Protein AF-R7IZX6-F1 (afdb_monomer_lite)

pLDDT: mean 73.31, std 12.31, range [33.47, 90.19]

Sequence (190 aa):
MDDNLVHSPNAQPPIFLTELGSITDSSPEHLEKALKPIAITVLGIVTDFSIEQPENVQSPIFLTVLGIVTDFRHEQSRKALSPIVVTELGIVTEVSPEQPEKAPFPIVETELGIATEVSPEQPEKASFPIVETELGIATEVSPEQPEKALSPITVTVCGIVIDFKLEHSEKPHIVVIESGTITDVKLEQP

Structure (mmCIF, N/CA/C/O backbone):
data_AF-R7IZX6-F1
#
_entry.id   AF-R7IZX6-F1
#
loop_
_atom_site.group_PDB
_atom_site.id
_atom_site.type_symbol
_atom_site.label_atom_id
_atom_site.label_alt_id
_atom_site.label_comp_id
_atom_site.label_asym_id
_atom_site.label_entity_id
_atom_site.label_seq_id
_atom_site.pdbx_PDB_ins_code
_atom_site.Cartn_x
_atom_site.Cartn_y
_atom_site.Cartn_z
_atom_site.occupancy
_atom_site.B_iso_or_equiv
_atom_site.auth_seq_id
_atom_site.auth_comp_id
_atom_site.auth_asym_id
_atom_site.auth_atom_id
_atom_site.pdbx_PDB_model_num
ATOM 1 N N . MET A 1 1 ? 5.105 41.208 -15.941 1.00 33.47 1 MET A N 1
ATOM 2 C CA . MET A 1 1 ? 4.415 40.507 -17.038 1.00 33.47 1 MET A CA 1
ATOM 3 C C . MET A 1 1 ? 4.031 39.181 -16.446 1.00 33.47 1 MET A C 1
ATOM 5 O O . MET A 1 1 ? 4.904 38.368 -16.187 1.00 33.47 1 MET A O 1
ATOM 9 N N . ASP A 1 2 ? 2.773 39.096 -16.039 1.00 35.31 2 ASP A N 1
ATOM 10 C CA . ASP A 1 2 ? 2.213 37.958 -15.329 1.00 35.31 2 ASP A CA 1
ATOM 11 C C . ASP A 1 2 ? 1.914 36.859 -16.348 1.00 35.31 2 ASP A C 1
ATOM 13 O O . ASP A 1 2 ? 1.008 37.005 -17.173 1.00 35.31 2 ASP A O 1
ATOM 17 N N . ASP A 1 3 ? 2.694 35.780 -16.316 1.00 39.59 3 ASP A N 1
ATOM 18 C CA . ASP A 1 3 ? 2.422 34.579 -17.102 1.00 39.59 3 ASP A CA 1
ATOM 19 C C . ASP A 1 3 ? 1.235 33.848 -16.471 1.00 39.59 3 ASP A C 1
ATOM 21 O O . ASP A 1 3 ? 1.366 32.935 -15.655 1.00 39.59 3 ASP A O 1
ATOM 25 N N . ASN A 1 4 ? 0.037 34.301 -16.841 1.00 37.06 4 ASN A N 1
ATOM 26 C CA . ASN A 1 4 ? -1.190 33.543 -16.664 1.00 37.06 4 ASN A CA 1
ATOM 27 C C . ASN A 1 4 ? -1.059 32.242 -17.461 1.00 37.06 4 ASN A C 1
ATOM 29 O O . ASN A 1 4 ? -1.296 32.207 -18.669 1.00 37.06 4 ASN A O 1
ATOM 33 N N . LEU A 1 5 ? -0.685 31.169 -16.768 1.00 42.00 5 LEU A N 1
ATOM 34 C CA . LEU A 1 5 ? -0.798 29.797 -17.243 1.00 42.00 5 LEU A CA 1
ATOM 35 C C . LEU A 1 5 ? -2.293 29.496 -17.426 1.00 42.00 5 LEU A C 1
ATOM 37 O O . LEU A 1 5 ? -2.990 29.072 -16.505 1.00 42.00 5 LEU A O 1
ATOM 41 N N . VAL A 1 6 ? -2.810 29.801 -18.619 1.00 38.50 6 VAL A N 1
ATOM 42 C CA . VAL A 1 6 ? -4.176 29.470 -19.034 1.00 38.50 6 VAL A CA 1
ATOM 43 C C . VAL A 1 6 ? -4.265 27.949 -19.133 1.00 38.50 6 VAL A C 1
ATOM 45 O O . VAL A 1 6 ? -4.006 27.353 -20.178 1.00 38.50 6 VAL A O 1
ATOM 48 N N . HIS A 1 7 ? -4.618 27.302 -18.023 1.00 48.00 7 HIS A N 1
ATOM 49 C CA . HIS A 1 7 ? -5.026 25.906 -18.033 1.00 48.00 7 HIS A CA 1
ATOM 50 C C . HIS A 1 7 ? -6.329 25.800 -18.827 1.00 48.00 7 HIS A C 1
ATOM 52 O O . HIS A 1 7 ? -7.383 26.273 -18.401 1.00 48.00 7 HIS A O 1
ATOM 58 N N . SER A 1 8 ? -6.256 25.184 -20.006 1.00 45.91 8 SER A N 1
ATOM 59 C CA . SER A 1 8 ? -7.453 24.812 -20.754 1.00 45.91 8 SER A CA 1
ATOM 60 C C . SER A 1 8 ? -8.211 23.740 -19.959 1.00 45.91 8 SER A C 1
ATOM 62 O O . SER A 1 8 ? -7.611 22.712 -19.641 1.00 45.91 8 SER A O 1
ATOM 64 N N . PRO A 1 9 ? -9.517 23.904 -19.672 1.00 44.47 9 PRO A N 1
ATOM 65 C CA . PRO A 1 9 ? -10.307 22.916 -18.925 1.00 44.47 9 PRO A CA 1
ATOM 66 C C . PRO A 1 9 ? -10.456 21.558 -19.642 1.00 44.47 9 PRO A C 1
ATOM 68 O O . PRO A 1 9 ? -10.960 20.613 -19.047 1.00 44.47 9 PRO A O 1
ATOM 71 N N . ASN A 1 10 ? -9.989 21.457 -20.895 1.00 50.25 10 ASN A N 1
ATOM 72 C CA . ASN A 1 10 ? -10.059 20.271 -21.754 1.00 50.25 10 ASN A CA 1
ATOM 73 C C . ASN A 1 10 ? -8.682 19.667 -22.097 1.00 50.25 10 ASN A C 1
ATOM 75 O O . ASN A 1 10 ? -8.590 18.863 -23.024 1.00 50.25 10 ASN A O 1
ATOM 79 N N . ALA A 1 11 ? -7.600 20.065 -21.421 1.00 54.97 11 ALA A N 1
ATOM 80 C CA . ALA A 1 11 ? -6.317 19.389 -21.603 1.00 54.97 11 ALA A CA 1
ATOM 81 C C . ALA A 1 11 ? -6.416 17.955 -21.055 1.00 54.97 11 ALA A C 1
ATOM 83 O O . ALA A 1 11 ? -6.894 17.757 -19.936 1.00 54.97 11 ALA A O 1
ATOM 84 N N . GLN A 1 12 ? -5.995 16.963 -21.846 1.00 62.03 12 GLN A N 1
ATOM 85 C CA . GLN A 1 12 ? -5.891 15.589 -21.357 1.00 62.03 12 GLN A CA 1
ATOM 86 C C . GLN A 1 12 ? -4.934 15.552 -20.155 1.00 62.03 12 GLN A C 1
ATOM 88 O O . GLN A 1 12 ? -3.934 16.280 -20.166 1.00 62.03 12 GLN A O 1
ATOM 93 N N . PRO A 1 13 ? -5.238 14.757 -19.114 1.00 64.44 13 PRO A N 1
ATOM 94 C CA . PRO A 1 13 ? -4.325 14.588 -17.993 1.00 64.44 13 PRO A CA 1
ATOM 95 C C . PRO A 1 13 ? -2.967 14.087 -18.516 1.00 64.44 13 PRO A C 1
ATOM 97 O O . PRO A 1 13 ? -2.952 13.181 -19.355 1.00 64.44 13 PRO A O 1
ATOM 100 N N . PRO A 1 14 ? -1.835 14.677 -18.089 1.00 68.81 14 PRO A N 1
ATOM 101 C CA . PRO A 1 14 ? -0.526 14.185 -18.499 1.00 68.81 14 PRO A CA 1
ATOM 102 C C . PRO A 1 14 ? -0.313 12.776 -17.940 1.00 68.81 14 PRO A C 1
ATOM 104 O O . PRO A 1 14 ? -0.630 12.528 -16.776 1.00 68.81 14 PRO A O 1
ATOM 107 N N . ILE A 1 15 ? 0.199 11.875 -18.784 1.00 75.94 15 ILE A N 1
ATOM 108 C CA . ILE A 1 15 ? 0.533 10.491 -18.428 1.00 75.94 15 ILE A CA 1
ATOM 109 C C . ILE A 1 15 ? 2.053 10.363 -18.384 1.00 75.94 15 ILE A C 1
ATOM 111 O O . ILE A 1 15 ? 2.723 10.635 -19.383 1.00 75.94 15 ILE A O 1
ATOM 115 N N . PHE A 1 16 ? 2.580 9.921 -17.248 1.00 75.62 16 PHE A N 1
ATOM 116 C CA . PHE A 1 16 ? 3.991 9.590 -17.067 1.00 75.62 16 PHE A CA 1
ATOM 117 C C . PHE A 1 16 ? 4.144 8.072 -16.953 1.00 75.62 16 PHE A C 1
ATOM 119 O O . PHE A 1 16 ? 3.381 7.440 -16.226 1.00 75.62 16 PHE A O 1
ATOM 126 N N . LEU A 1 17 ? 5.104 7.492 -17.676 1.00 76.81 17 LEU A N 1
ATOM 127 C CA . LEU A 1 17 ? 5.427 6.066 -17.614 1.00 76.81 17 LEU A CA 1
ATOM 128 C C . LEU A 1 17 ? 6.910 5.896 -17.286 1.00 76.81 17 LEU A C 1
ATOM 130 O O . LEU A 1 17 ? 7.765 6.373 -18.036 1.00 76.81 17 LEU A O 1
ATOM 134 N N . THR A 1 18 ? 7.189 5.183 -16.201 1.00 77.94 18 THR A N 1
ATOM 135 C CA . THR A 1 18 ? 8.535 4.793 -15.782 1.00 77.94 18 THR A CA 1
ATOM 136 C C . THR A 1 18 ? 8.642 3.275 -15.850 1.00 77.94 18 THR A C 1
ATOM 138 O O . THR A 1 18 ? 7.951 2.584 -15.110 1.00 77.94 18 THR A O 1
ATOM 141 N N . GLU A 1 19 ? 9.508 2.754 -16.720 1.00 81.25 19 GLU A N 1
ATOM 142 C CA . GLU A 1 19 ? 9.816 1.321 -16.811 1.00 81.25 19 GLU A CA 1
ATOM 143 C C . GLU A 1 19 ? 11.305 1.106 -16.544 1.00 81.25 19 GLU A C 1
ATOM 145 O O . GLU A 1 19 ? 12.160 1.640 -17.257 1.00 81.25 19 GLU A O 1
ATOM 150 N N . LEU A 1 20 ? 11.632 0.329 -15.514 1.00 74.75 20 LEU A N 1
ATOM 151 C CA . LEU A 1 20 ? 13.013 0.040 -15.135 1.00 74.75 20 LEU A CA 1
ATOM 152 C C . LEU A 1 20 ? 13.171 -1.446 -14.757 1.00 74.75 20 LEU A C 1
ATOM 154 O O . LEU A 1 20 ? 12.207 -2.166 -14.502 1.00 74.75 20 LEU A O 1
ATOM 158 N N . GLY A 1 21 ? 14.414 -1.934 -14.794 1.00 77.25 21 GLY A N 1
ATOM 159 C CA . GLY A 1 21 ? 14.755 -3.336 -14.532 1.00 77.25 21 GLY A CA 1
ATOM 160 C C . GLY A 1 21 ? 14.985 -3.629 -13.047 1.00 77.25 21 GLY A C 1
ATOM 161 O O . GLY A 1 21 ? 14.099 -3.455 -12.217 1.00 77.25 21 GLY A O 1
ATOM 162 N N . SER A 1 22 ? 16.185 -4.113 -12.718 1.00 81.44 22 SER A N 1
ATOM 163 C CA . SER A 1 22 ? 16.631 -4.237 -11.328 1.00 81.44 22 SER A CA 1
ATOM 164 C C . SER A 1 22 ? 17.284 -2.933 -10.889 1.00 81.44 22 SER A C 1
ATOM 166 O O . SER A 1 22 ? 18.234 -2.486 -11.536 1.00 81.44 22 SER A O 1
ATOM 168 N N . ILE A 1 23 ? 16.780 -2.339 -9.812 1.00 78.94 23 ILE A N 1
ATOM 169 C CA . ILE A 1 23 ? 17.342 -1.125 -9.220 1.00 78.94 23 ILE A CA 1
ATOM 170 C C . ILE A 1 23 ? 17.468 -1.277 -7.706 1.00 78.94 23 ILE A C 1
ATOM 172 O O . ILE A 1 23 ? 16.718 -2.014 -7.077 1.00 78.94 23 ILE A O 1
ATOM 176 N N . THR A 1 24 ? 18.476 -0.631 -7.127 1.00 80.25 24 THR A N 1
ATOM 177 C CA . THR A 1 24 ? 18.731 -0.705 -5.681 1.00 80.25 24 THR A CA 1
ATOM 178 C C . THR A 1 24 ? 17.889 0.305 -4.914 1.00 80.25 24 THR A C 1
ATOM 180 O O . THR A 1 24 ? 17.385 -0.024 -3.853 1.00 80.25 24 THR A O 1
ATOM 183 N N . ASP A 1 25 ? 17.727 1.500 -5.467 1.00 77.62 25 ASP A N 1
ATOM 184 C CA . ASP A 1 25 ? 17.006 2.608 -4.853 1.00 77.62 25 ASP A CA 1
ATOM 185 C C . ASP A 1 25 ? 16.225 3.327 -5.955 1.00 77.62 25 ASP A C 1
ATOM 187 O O . ASP A 1 25 ? 16.729 3.512 -7.074 1.00 77.62 25 ASP A O 1
ATOM 191 N N . SER A 1 26 ? 14.981 3.661 -5.650 1.00 73.75 26 SER A N 1
ATOM 192 C CA . SER A 1 26 ? 14.051 4.313 -6.547 1.00 73.75 26 SER A CA 1
ATOM 193 C C . SER A 1 26 ? 13.199 5.301 -5.784 1.00 73.75 26 SER A C 1
ATOM 195 O O . SER A 1 26 ? 12.384 4.906 -4.954 1.00 73.75 26 SER A O 1
ATOM 197 N N . SER A 1 27 ? 13.300 6.564 -6.183 1.00 71.00 27 SER A N 1
ATOM 198 C CA . SER A 1 27 ? 12.319 7.581 -5.837 1.00 71.00 27 SER A CA 1
ATOM 199 C C . SER A 1 27 ? 11.820 8.268 -7.101 1.00 71.00 27 SER A C 1
ATOM 201 O O . SER A 1 27 ? 12.480 9.179 -7.614 1.00 71.00 27 SER A O 1
ATOM 203 N N . PRO A 1 28 ? 10.718 7.785 -7.713 1.00 63.69 28 PRO A N 1
ATOM 204 C CA . PRO A 1 28 ? 10.139 8.468 -8.850 1.00 63.69 28 PRO A CA 1
ATOM 205 C C . PRO A 1 28 ? 9.483 9.764 -8.366 1.00 63.69 28 PRO A C 1
ATOM 207 O O . PRO A 1 28 ? 8.370 9.769 -7.844 1.00 63.69 28 PRO A O 1
ATOM 210 N N . GLU A 1 29 ? 10.157 10.888 -8.595 1.00 58.41 29 GLU A N 1
ATOM 211 C CA . GLU A 1 29 ? 9.539 12.207 -8.506 1.00 58.41 29 GLU A CA 1
ATOM 212 C C . GLU A 1 29 ? 8.594 12.378 -9.703 1.00 58.41 29 GLU A C 1
ATOM 214 O O . GLU A 1 29 ? 9.019 12.634 -10.836 1.00 58.41 29 GLU A O 1
ATOM 219 N N . HIS A 1 30 ? 7.287 12.218 -9.491 1.00 56.38 30 HIS A N 1
ATOM 220 C CA . HIS A 1 30 ? 6.328 12.497 -10.553 1.00 56.38 30 HIS A CA 1
ATOM 221 C C . HIS A 1 30 ? 6.289 14.005 -10.842 1.00 56.38 30 HIS A C 1
ATOM 223 O O . HIS A 1 30 ? 5.835 14.821 -10.039 1.00 56.38 30 HIS A O 1
ATOM 229 N N . LEU A 1 31 ? 6.814 14.353 -12.017 1.00 52.47 31 LEU A N 1
ATOM 230 C CA . LEU A 1 31 ? 7.035 15.712 -12.491 1.00 52.47 31 LEU A CA 1
ATOM 231 C C . LEU A 1 31 ? 5.721 16.489 -12.714 1.00 52.47 31 LEU A C 1
ATOM 233 O O . LEU A 1 31 ? 4.854 16.105 -13.494 1.00 52.47 31 LEU A O 1
ATOM 237 N N . GLU A 1 32 ? 5.700 17.675 -12.101 1.00 53.72 32 GLU A N 1
ATOM 238 C CA . GLU A 1 32 ? 4.971 18.900 -12.464 1.00 53.72 32 GLU A CA 1
ATOM 239 C C . GLU A 1 32 ? 3.601 19.224 -11.842 1.00 53.72 32 GLU A C 1
ATOM 241 O O . GLU A 1 32 ? 2.790 18.380 -11.474 1.00 53.72 32 GLU A O 1
ATOM 246 N N . LYS A 1 33 ? 3.351 20.549 -11.812 1.00 56.59 33 LYS A N 1
ATOM 247 C CA . LYS A 1 33 ? 2.179 21.321 -11.340 1.00 56.59 33 LYS A CA 1
ATOM 248 C C . LYS A 1 33 ? 0.856 20.985 -12.052 1.00 56.59 33 LYS A C 1
ATOM 250 O O . LYS A 1 33 ? -0.059 21.810 -12.087 1.00 56.59 33 LYS A O 1
ATOM 255 N N . ALA A 1 34 ? 0.758 19.822 -12.683 1.00 61.75 34 ALA A N 1
ATOM 256 C CA . ALA A 1 34 ? -0.449 19.373 -13.342 1.00 61.75 34 ALA A CA 1
ATOM 257 C C . ALA A 1 34 ? -1.569 19.214 -12.309 1.00 61.75 34 ALA A C 1
ATOM 259 O O . ALA A 1 34 ? -1.366 18.666 -11.233 1.00 61.75 34 ALA A O 1
ATOM 260 N N . LEU A 1 35 ? -2.777 19.672 -12.640 1.00 66.50 35 LEU A N 1
ATOM 261 C CA . LEU A 1 35 ? -3.913 19.591 -11.715 1.00 66.50 35 LEU A CA 1
ATOM 262 C C . LEU A 1 35 ? -4.408 18.149 -11.499 1.00 66.50 35 LEU A C 1
ATOM 264 O O . LEU A 1 35 ? -4.979 17.855 -10.449 1.00 66.50 35 LEU A O 1
ATOM 268 N N . LYS A 1 36 ? -4.223 17.276 -12.501 1.00 75.00 36 LYS A N 1
ATOM 269 C CA . LYS A 1 36 ? -4.741 15.895 -12.551 1.00 75.00 36 LYS A CA 1
ATOM 270 C C . LYS A 1 36 ? -3.777 14.939 -13.288 1.00 75.00 36 LYS A C 1
ATOM 272 O O . LYS A 1 36 ? -4.136 14.443 -14.351 1.00 75.00 36 LYS A O 1
ATOM 277 N N . PRO A 1 37 ? -2.531 14.759 -12.830 1.00 74.88 37 PRO A N 1
ATOM 278 C CA . PRO A 1 37 ? -1.588 13.843 -13.458 1.00 74.88 37 PRO A CA 1
ATOM 279 C C . PRO A 1 37 ? -2.025 12.387 -13.269 1.00 74.88 37 PRO A C 1
ATOM 281 O O . PRO A 1 37 ? -2.653 12.041 -12.265 1.00 74.88 37 PRO A O 1
ATOM 284 N N . ILE A 1 38 ? -1.651 11.556 -14.240 1.00 81.50 38 ILE A N 1
ATOM 285 C CA . ILE A 1 38 ? -1.651 10.099 -14.137 1.00 81.50 38 ILE A CA 1
ATOM 286 C C . ILE A 1 38 ? -0.195 9.664 -14.227 1.00 81.50 38 ILE A C 1
ATOM 288 O O . ILE A 1 38 ? 0.507 10.063 -15.158 1.00 81.50 38 ILE A O 1
ATOM 292 N N . ALA A 1 39 ? 0.264 8.842 -13.296 1.00 79.19 39 ALA A N 1
ATOM 293 C CA . ALA A 1 39 ? 1.592 8.270 -13.406 1.00 79.19 39 ALA A CA 1
ATOM 294 C C . ALA A 1 39 ? 1.596 6.768 -13.153 1.00 79.19 39 ALA A C 1
ATOM 296 O O . ALA A 1 39 ? 0.859 6.265 -12.308 1.00 79.19 39 ALA A O 1
ATOM 297 N N . ILE A 1 40 ? 2.409 6.078 -13.947 1.00 82.19 40 ILE A N 1
ATOM 298 C CA . ILE A 1 40 ? 2.531 4.629 -13.983 1.00 82.19 40 ILE A CA 1
ATOM 299 C C . ILE A 1 40 ? 4.006 4.288 -13.785 1.00 82.19 40 ILE A C 1
ATOM 301 O O . ILE A 1 40 ? 4.850 4.709 -14.577 1.00 82.19 40 ILE A O 1
ATOM 305 N N . THR A 1 41 ? 4.314 3.520 -12.746 1.00 83.44 41 THR A N 1
ATOM 306 C CA . THR A 1 41 ? 5.663 3.005 -12.485 1.00 83.44 41 THR A CA 1
ATOM 307 C C . THR A 1 41 ? 5.646 1.486 -12.550 1.00 83.44 41 THR A C 1
ATOM 309 O O . THR A 1 41 ? 4.866 0.855 -11.848 1.00 83.44 41 THR A O 1
ATOM 312 N N . VAL A 1 42 ? 6.504 0.902 -13.387 1.00 85.88 42 VAL A N 1
ATOM 313 C CA . VAL A 1 42 ? 6.655 -0.548 -13.553 1.00 85.88 42 VAL A CA 1
ATOM 314 C C . VAL A 1 42 ? 8.105 -0.938 -13.293 1.00 85.88 42 VAL A C 1
ATOM 316 O O . VAL A 1 42 ? 9.023 -0.424 -13.942 1.00 85.88 42 VAL A O 1
ATOM 319 N N . LEU A 1 43 ? 8.315 -1.861 -12.353 1.00 84.12 43 LEU A N 1
ATOM 320 C CA . LEU A 1 43 ? 9.649 -2.242 -11.900 1.00 84.12 43 LEU A CA 1
ATOM 321 C C . LEU A 1 43 ? 9.792 -3.744 -11.656 1.00 84.12 43 LEU A C 1
ATOM 323 O O . LEU A 1 43 ? 8.870 -4.412 -11.197 1.00 84.12 43 LEU A O 1
ATOM 327 N N . GLY A 1 44 ? 10.978 -4.280 -11.947 1.00 86.62 44 GLY A N 1
ATOM 328 C CA . GLY A 1 44 ? 11.262 -5.706 -11.789 1.00 86.62 44 GLY A CA 1
ATOM 329 C C . GLY A 1 44 ? 11.650 -6.093 -10.363 1.00 86.62 44 GLY A C 1
ATOM 330 O O . GLY A 1 44 ? 10.876 -6.724 -9.650 1.00 86.62 44 GLY A O 1
ATOM 331 N N . ILE A 1 45 ? 12.888 -5.772 -9.978 1.00 85.88 45 ILE A N 1
ATOM 332 C CA . ILE A 1 45 ? 13.459 -6.129 -8.671 1.00 85.88 45 ILE A CA 1
ATOM 333 C C . ILE A 1 45 ? 13.979 -4.860 -8.014 1.00 85.88 45 ILE A C 1
ATOM 335 O O . ILE A 1 45 ? 14.813 -4.170 -8.605 1.00 85.88 45 ILE A O 1
ATOM 339 N N . VAL A 1 46 ? 13.521 -4.597 -6.798 1.00 83.88 46 VAL A N 1
ATOM 340 C CA . VAL A 1 46 ? 13.816 -3.380 -6.049 1.00 83.88 46 VAL A CA 1
ATOM 341 C C . VAL A 1 46 ? 14.287 -3.732 -4.655 1.00 83.88 46 VAL A C 1
ATOM 343 O O . VAL A 1 46 ? 13.741 -4.634 -4.019 1.00 83.88 46 VAL A O 1
ATOM 346 N N . THR A 1 47 ? 15.316 -3.044 -4.176 1.00 85.06 47 THR A N 1
ATOM 347 C CA . THR A 1 47 ? 15.697 -3.159 -2.766 1.00 85.06 47 THR A CA 1
ATOM 348 C C . THR A 1 47 ? 14.922 -2.142 -1.948 1.00 85.06 47 THR A C 1
ATOM 350 O O . THR A 1 47 ? 14.153 -2.560 -1.097 1.00 85.06 47 THR A O 1
ATOM 353 N N . ASP A 1 48 ? 15.051 -0.861 -2.272 1.00 82.50 48 ASP A N 1
ATOM 354 C CA . ASP A 1 48 ? 14.329 0.232 -1.625 1.00 82.50 48 ASP A CA 1
ATOM 355 C C . ASP A 1 48 ? 13.506 0.982 -2.671 1.00 82.50 48 ASP A C 1
ATOM 357 O O . ASP A 1 48 ? 14.018 1.379 -3.728 1.00 82.50 48 ASP A O 1
ATOM 361 N N . PHE A 1 49 ? 12.212 1.106 -2.411 1.00 82.38 49 PHE A N 1
ATOM 362 C CA . PHE A 1 49 ? 11.313 1.872 -3.245 1.00 82.38 49 PHE A CA 1
ATOM 363 C C . PHE A 1 49 ? 10.521 2.836 -2.378 1.00 82.38 49 PHE A C 1
ATOM 365 O O . PHE A 1 49 ? 9.700 2.412 -1.566 1.00 82.38 49 PHE A O 1
ATOM 372 N N . SER A 1 50 ? 10.735 4.127 -2.609 1.00 79.00 50 SER A N 1
ATOM 373 C CA . SER A 1 50 ? 10.009 5.206 -1.952 1.00 79.00 50 SER A CA 1
ATOM 374 C C . SER A 1 50 ? 9.293 6.048 -3.005 1.00 79.00 50 SER A C 1
ATOM 376 O O . SER A 1 50 ? 9.912 6.447 -3.979 1.00 79.00 50 SER A O 1
ATOM 378 N N . ILE A 1 51 ? 8.002 6.349 -2.863 1.00 72.12 51 ILE A N 1
ATOM 379 C CA . ILE A 1 51 ? 7.330 7.333 -3.739 1.00 72.12 51 ILE A CA 1
ATOM 380 C C . ILE A 1 51 ? 7.033 8.589 -2.945 1.00 72.12 51 ILE A C 1
ATOM 382 O O . ILE A 1 51 ? 6.315 8.514 -1.954 1.00 72.12 51 ILE A O 1
ATOM 386 N N . GLU A 1 52 ? 7.472 9.736 -3.467 1.00 70.31 52 GLU A N 1
ATOM 387 C CA . GLU A 1 52 ? 7.035 11.056 -3.016 1.00 70.31 52 GLU A CA 1
ATOM 388 C C . GLU A 1 52 ? 6.130 11.720 -4.063 1.00 70.31 52 GLU A C 1
ATOM 390 O O . GLU A 1 52 ? 6.458 11.821 -5.249 1.00 70.31 52 GLU A O 1
ATOM 395 N N . GLN A 1 53 ? 4.959 12.193 -3.633 1.00 63.62 53 GLN A N 1
ATOM 396 C CA . GLN A 1 53 ? 4.009 12.874 -4.520 1.00 63.62 53 GLN A CA 1
ATOM 397 C C . GLN A 1 53 ? 4.152 14.400 -4.465 1.00 63.62 53 GLN A C 1
ATOM 399 O O . GLN A 1 53 ? 4.392 14.956 -3.398 1.00 63.62 53 GLN A O 1
ATOM 404 N N . PRO A 1 54 ? 3.942 15.122 -5.580 1.00 60.91 54 PRO A N 1
ATOM 405 C CA . PRO A 1 54 ? 4.037 16.578 -5.592 1.00 60.91 54 PRO A CA 1
ATOM 406 C C . PRO A 1 54 ? 2.976 17.259 -4.712 1.00 60.91 54 PRO A C 1
ATOM 408 O O . PRO A 1 54 ? 1.785 16.936 -4.757 1.00 60.91 54 PRO A O 1
ATOM 411 N N . GLU A 1 55 ? 3.391 18.295 -3.976 1.00 62.47 55 GLU A N 1
ATOM 412 C CA . GLU A 1 55 ? 2.468 19.120 -3.196 1.00 62.47 55 GLU A CA 1
ATOM 413 C C . GLU A 1 55 ? 1.486 19.895 -4.101 1.00 62.47 55 GLU A C 1
ATOM 415 O O . GLU A 1 55 ? 1.883 20.551 -5.067 1.00 62.47 55 GLU A O 1
ATOM 420 N N . ASN A 1 56 ? 0.217 19.982 -3.679 1.00 64.25 56 ASN A N 1
ATOM 421 C CA . ASN A 1 56 ? -0.837 20.835 -4.269 1.00 64.25 56 ASN A CA 1
ATOM 422 C C . ASN A 1 56 ? -1.445 20.364 -5.606 1.00 64.25 56 ASN A C 1
ATOM 424 O O . ASN A 1 56 ? -1.937 21.183 -6.385 1.00 64.25 56 ASN A O 1
ATOM 428 N N . VAL A 1 57 ? -1.476 19.061 -5.868 1.00 65.25 57 VAL A N 1
ATOM 429 C CA . VAL A 1 57 ? -2.221 18.496 -7.004 1.00 65.25 57 VAL A CA 1
ATOM 430 C C . VAL A 1 57 ? -3.668 18.202 -6.606 1.00 65.25 57 VAL A C 1
ATOM 432 O O . VAL A 1 57 ? -3.914 17.688 -5.526 1.00 65.25 57 VAL A O 1
ATOM 435 N N . GLN A 1 58 ? -4.661 18.519 -7.442 1.00 70.31 58 GLN A N 1
ATOM 436 C CA . GLN A 1 58 ? -6.066 18.426 -7.023 1.00 70.31 58 GLN A CA 1
ATOM 437 C C . GLN A 1 58 ? -6.525 16.971 -6.838 1.00 70.31 58 GLN A C 1
ATOM 439 O O . GLN A 1 58 ? -7.104 16.631 -5.807 1.00 70.31 58 GLN A O 1
ATOM 444 N N . SER A 1 59 ? -6.278 16.128 -7.840 1.00 74.44 59 SER A N 1
ATOM 445 C CA . SER A 1 59 ? -6.761 14.743 -7.877 1.00 74.44 59 SER A CA 1
ATOM 446 C C . SER A 1 59 ? -5.816 13.868 -8.712 1.00 74.44 59 SER A C 1
ATOM 448 O O . SER A 1 59 ? -6.132 13.577 -9.872 1.00 74.44 59 SER A O 1
ATOM 450 N N . PRO A 1 60 ? -4.618 13.548 -8.198 1.00 76.56 60 PRO A N 1
ATOM 451 C CA . PRO A 1 60 ? -3.682 12.704 -8.924 1.00 76.56 60 PRO A CA 1
ATOM 452 C C . PRO A 1 60 ? -4.094 11.225 -8.884 1.00 76.56 60 PRO A C 1
ATOM 454 O O . PRO A 1 60 ? -4.743 10.788 -7.931 1.00 76.56 60 PRO A O 1
ATOM 457 N N . ILE A 1 61 ? -3.680 10.473 -9.907 1.00 82.62 61 ILE A N 1
ATOM 458 C CA . ILE A 1 61 ? -3.804 9.011 -9.967 1.00 82.62 61 ILE A CA 1
ATOM 459 C C . ILE A 1 61 ? -2.411 8.411 -10.137 1.00 82.62 61 ILE A C 1
ATOM 461 O O . ILE A 1 61 ? -1.689 8.772 -11.069 1.00 82.62 61 ILE A O 1
ATOM 465 N N . PHE A 1 62 ? -2.058 7.478 -9.261 1.00 80.06 62 PHE A N 1
ATOM 466 C CA . PHE A 1 62 ? -0.796 6.751 -9.319 1.00 80.06 62 PHE A CA 1
ATOM 467 C C . PHE A 1 62 ? -1.054 5.253 -9.399 1.00 80.06 62 PHE A C 1
ATOM 469 O O . PHE A 1 62 ? -1.842 4.731 -8.615 1.00 80.06 62 PHE A O 1
ATOM 476 N N . LEU A 1 63 ? -0.383 4.595 -10.341 1.00 84.19 63 LEU A N 1
ATOM 477 C CA . LEU A 1 63 ? -0.336 3.147 -10.469 1.00 84.19 63 LEU A CA 1
ATOM 478 C C . LEU A 1 63 ? 1.119 2.693 -10.361 1.00 84.19 63 LEU A C 1
ATOM 480 O O . LEU A 1 63 ? 1.962 3.103 -11.161 1.00 84.19 63 LEU A O 1
ATOM 484 N N . THR A 1 64 ? 1.403 1.830 -9.399 1.00 85.12 64 THR A N 1
ATOM 485 C CA . THR A 1 64 ? 2.740 1.282 -9.175 1.00 85.12 64 THR A CA 1
ATOM 486 C C . THR A 1 64 ? 2.667 -0.233 -9.244 1.00 85.12 64 THR A C 1
ATOM 488 O O . THR A 1 64 ? 1.921 -0.834 -8.485 1.00 85.12 64 THR A O 1
ATOM 491 N N . VAL A 1 65 ? 3.446 -0.847 -10.133 1.00 87.88 65 VAL A N 1
ATOM 492 C CA . VAL A 1 65 ? 3.513 -2.301 -10.317 1.00 87.88 65 VAL A CA 1
ATOM 493 C C . VAL A 1 65 ? 4.954 -2.757 -10.108 1.00 87.88 65 VAL A C 1
ATOM 495 O O . VAL A 1 65 ? 5.821 -2.443 -10.929 1.00 87.88 65 VAL A O 1
ATOM 498 N N . LEU A 1 66 ? 5.230 -3.495 -9.029 1.00 86.38 66 LEU A N 1
ATOM 499 C CA . LEU A 1 66 ? 6.576 -3.989 -8.706 1.00 86.38 66 LEU A CA 1
ATOM 500 C C . LEU A 1 66 ? 6.602 -5.521 -8.590 1.00 86.38 66 LEU A C 1
ATOM 502 O O . LEU A 1 66 ? 5.707 -6.141 -8.020 1.00 86.38 66 LEU A O 1
ATOM 506 N N . GLY A 1 67 ? 7.663 -6.146 -9.105 1.00 88.69 67 GLY A N 1
ATOM 507 C CA . GLY A 1 67 ? 7.847 -7.598 -9.039 1.00 88.69 67 GLY A CA 1
ATOM 508 C C . GLY A 1 67 ? 8.290 -8.096 -7.660 1.00 88.69 67 GLY A C 1
ATOM 509 O O . GLY A 1 67 ? 7.499 -8.670 -6.915 1.00 88.69 67 GLY A O 1
ATOM 510 N N . ILE A 1 68 ? 9.576 -7.933 -7.343 1.00 88.00 68 ILE A N 1
ATOM 511 C CA . ILE A 1 68 ? 10.170 -8.321 -6.053 1.00 88.00 68 ILE A CA 1
ATOM 512 C C . ILE A 1 68 ? 10.695 -7.064 -5.378 1.00 88.00 68 ILE A C 1
ATOM 514 O O . ILE A 1 68 ? 11.515 -6.362 -5.967 1.00 88.00 68 ILE A O 1
ATOM 518 N N . VAL A 1 69 ? 10.265 -6.810 -4.150 1.00 86.25 69 VAL A N 1
ATOM 519 C CA . VAL A 1 69 ? 10.651 -5.634 -3.371 1.00 86.25 69 VAL A CA 1
ATOM 520 C C . VAL A 1 69 ? 11.157 -6.083 -2.007 1.00 86.25 69 VAL A C 1
ATOM 522 O O . VAL A 1 69 ? 10.618 -7.014 -1.412 1.00 86.25 69 VAL A O 1
ATOM 525 N N . THR A 1 70 ? 12.233 -5.480 -1.512 1.00 87.69 70 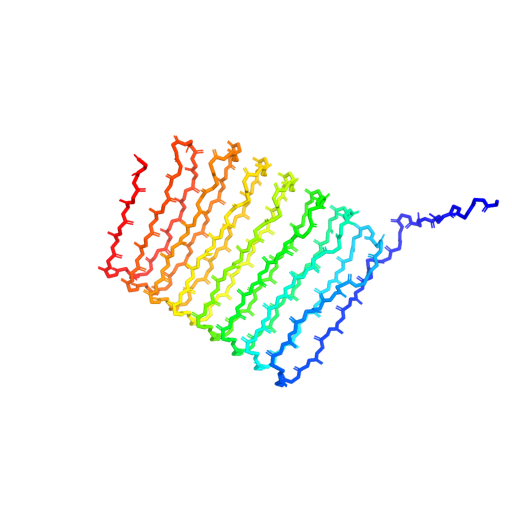THR A N 1
ATOM 526 C CA . THR A 1 70 ? 12.650 -5.731 -0.124 1.00 87.69 70 THR A CA 1
ATOM 527 C C . THR A 1 70 ? 11.904 -4.781 0.797 1.00 87.69 70 THR A C 1
ATOM 529 O O . THR A 1 70 ? 11.177 -5.244 1.666 1.00 87.69 70 THR A O 1
ATOM 532 N N . ASP A 1 71 ? 12.006 -3.488 0.523 1.00 84.62 71 ASP A N 1
ATOM 533 C CA . ASP A 1 71 ? 11.409 -2.415 1.301 1.00 84.62 71 ASP A CA 1
ATOM 534 C C . ASP A 1 71 ? 10.569 -1.522 0.379 1.00 84.62 71 ASP A C 1
ATOM 536 O O . ASP A 1 71 ? 11.050 -1.033 -0.653 1.00 84.62 71 ASP A O 1
ATOM 540 N N . PHE A 1 72 ? 9.288 -1.385 0.717 1.00 84.56 72 PHE A N 1
ATOM 541 C CA . PHE A 1 72 ? 8.364 -0.480 0.056 1.00 84.56 72 PHE A CA 1
ATOM 542 C C . PHE A 1 72 ? 7.839 0.550 1.054 1.00 84.56 72 PHE A C 1
ATOM 544 O O . PHE A 1 72 ? 7.038 0.230 1.940 1.00 84.56 72 PHE A O 1
ATOM 551 N N . ARG A 1 73 ? 8.215 1.810 0.828 1.00 80.56 73 ARG A N 1
ATOM 552 C CA . ARG A 1 73 ? 7.680 2.973 1.534 1.00 80.56 73 ARG A CA 1
ATOM 553 C C . ARG A 1 73 ? 6.890 3.829 0.563 1.00 80.56 73 ARG A C 1
ATOM 555 O O . ARG A 1 73 ? 7.281 4.074 -0.575 1.00 80.56 73 ARG A O 1
ATOM 562 N N . HIS A 1 74 ? 5.756 4.331 1.014 1.00 72.12 74 HIS A N 1
ATOM 563 C CA . HIS A 1 74 ? 4.967 5.260 0.215 1.00 72.12 74 HIS A CA 1
ATOM 564 C C . HIS A 1 74 ? 4.673 6.479 1.060 1.00 72.12 74 HIS A C 1
ATOM 566 O O . HIS A 1 74 ? 3.996 6.332 2.063 1.00 72.12 74 HIS A O 1
ATOM 572 N N . GLU A 1 75 ? 5.168 7.655 0.671 1.00 67.12 75 GLU A N 1
ATOM 573 C CA . GLU A 1 75 ? 4.994 8.889 1.438 1.00 67.12 75 GLU A CA 1
ATOM 574 C C . GLU A 1 75 ? 4.288 9.943 0.574 1.00 67.12 75 GLU A C 1
ATOM 576 O O . GLU A 1 75 ? 4.807 10.467 -0.415 1.00 67.12 75 GLU A O 1
ATOM 581 N N . GLN A 1 76 ? 3.046 10.283 0.922 1.00 59.97 76 GLN A N 1
ATOM 582 C CA . GLN A 1 76 ? 2.321 11.327 0.196 1.00 59.97 76 GLN A CA 1
ATOM 583 C C . GLN A 1 76 ? 2.535 12.719 0.795 1.00 59.97 76 GLN A C 1
ATOM 585 O O . GLN A 1 76 ? 1.830 13.139 1.722 1.00 59.97 76 GLN A O 1
ATOM 590 N N . SER A 1 77 ? 3.422 13.500 0.176 1.00 54.62 77 SER A N 1
ATOM 591 C CA . SER A 1 77 ? 3.651 14.901 0.536 1.00 54.62 77 SER A CA 1
ATOM 592 C C . SER A 1 77 ? 2.382 15.751 0.332 1.00 54.62 77 SER A C 1
ATOM 594 O O . SER A 1 77 ? 1.787 15.875 -0.740 1.00 54.62 77 SER A O 1
ATOM 596 N N . ARG A 1 78 ? 1.904 16.292 1.452 1.00 60.12 78 ARG A N 1
ATOM 597 C CA . ARG A 1 78 ? 0.543 16.788 1.712 1.00 60.12 78 ARG A CA 1
ATOM 598 C C . ARG A 1 78 ? -0.021 17.830 0.722 1.00 60.12 78 ARG A C 1
ATOM 600 O O . ARG A 1 78 ? 0.670 18.764 0.320 1.00 60.12 78 ARG A O 1
ATOM 607 N N . LYS A 1 79 ? -1.363 17.763 0.553 1.00 62.09 79 LYS A N 1
ATOM 608 C CA . LYS A 1 79 ? -2.383 18.787 0.149 1.00 62.09 79 LYS A CA 1
ATOM 609 C C . LYS A 1 79 ? -3.285 18.392 -1.032 1.00 62.09 79 LYS A C 1
ATOM 611 O O . LYS A 1 79 ? -4.124 19.201 -1.434 1.00 62.09 79 LYS A O 1
ATOM 616 N N . ALA A 1 80 ? -3.166 17.183 -1.574 1.00 65.38 80 ALA A N 1
ATOM 617 C CA . ALA A 1 80 ? -4.119 16.727 -2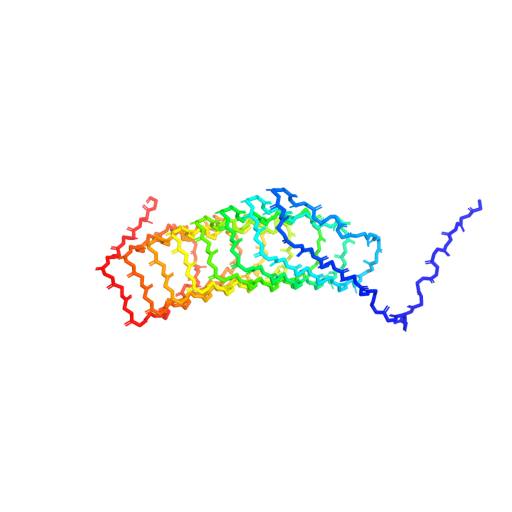.580 1.00 65.38 80 ALA A CA 1
ATOM 618 C C . ALA A 1 80 ? -5.539 16.592 -2.003 1.00 65.38 80 ALA A C 1
ATOM 620 O O . ALA A 1 80 ? -5.702 16.173 -0.857 1.00 65.38 80 ALA A O 1
ATOM 621 N N . LEU A 1 81 ? -6.568 16.977 -2.772 1.00 70.06 81 LEU A N 1
ATOM 622 C CA . LEU A 1 81 ? -7.957 16.903 -2.296 1.00 70.06 81 LEU A CA 1
ATOM 623 C C . LEU A 1 81 ? -8.464 15.458 -2.291 1.00 70.06 81 LEU A C 1
ATOM 625 O O . LEU A 1 81 ? -9.124 15.036 -1.344 1.00 70.06 81 LEU A O 1
ATOM 629 N N . SER A 1 82 ? -8.162 14.717 -3.353 1.00 74.81 82 SER A N 1
ATOM 630 C CA . SER A 1 82 ? -8.648 13.351 -3.551 1.00 74.81 82 SER A CA 1
ATOM 631 C C . SER A 1 82 ? -7.628 12.519 -4.340 1.00 74.81 82 SER A C 1
ATOM 633 O O . SER A 1 82 ? -7.838 12.280 -5.536 1.00 74.81 82 SER A O 1
ATOM 635 N N . PRO A 1 83 ? -6.475 12.171 -3.739 1.00 76.06 83 PRO A N 1
ATOM 636 C CA . PRO A 1 83 ? -5.513 11.280 -4.376 1.00 76.06 83 PRO A CA 1
ATOM 637 C C . PRO A 1 83 ? -6.075 9.858 -4.477 1.00 76.06 83 PRO A C 1
ATOM 639 O O . PRO A 1 83 ? -6.735 9.387 -3.549 1.00 76.06 83 PRO A O 1
ATOM 642 N N . ILE A 1 84 ? -5.784 9.197 -5.600 1.00 82.69 84 ILE A N 1
ATOM 643 C CA . ILE A 1 84 ? -5.996 7.760 -5.797 1.00 82.69 84 ILE A CA 1
ATOM 644 C C . ILE A 1 84 ? -4.628 7.117 -6.008 1.00 82.69 84 ILE A C 1
ATOM 646 O O . ILE A 1 84 ? -3.865 7.547 -6.879 1.00 82.69 84 ILE A O 1
ATOM 650 N N . VAL A 1 85 ? -4.326 6.094 -5.216 1.00 80.31 85 VAL A N 1
ATOM 651 C CA . VAL A 1 85 ? -3.121 5.277 -5.377 1.00 80.31 85 VAL A CA 1
ATOM 652 C C . VAL A 1 85 ? -3.512 3.826 -5.465 1.00 80.31 85 VAL A C 1
ATOM 654 O O . VAL A 1 85 ? -4.226 3.338 -4.596 1.00 80.31 85 VAL A O 1
ATOM 657 N N . VAL A 1 86 ? -2.984 3.171 -6.487 1.00 85.94 86 VAL A N 1
ATOM 658 C CA . VAL A 1 86 ? -3.051 1.730 -6.669 1.00 85.94 86 VAL A CA 1
ATOM 659 C C . VAL A 1 86 ? -1.620 1.209 -6.685 1.00 85.94 86 VAL A C 1
ATOM 661 O O . VAL A 1 86 ? -0.796 1.670 -7.482 1.00 85.94 86 VAL A O 1
ATOM 664 N N . THR A 1 87 ? -1.317 0.285 -5.782 1.00 85.94 87 THR A N 1
ATOM 665 C CA . THR A 1 87 ? -0.010 -0.373 -5.703 1.00 85.94 87 THR A CA 1
ATOM 666 C C . THR A 1 87 ? -0.201 -1.878 -5.809 1.00 85.94 87 THR A C 1
ATOM 668 O O . THR A 1 87 ? -0.841 -2.469 -4.951 1.00 85.94 87 THR A O 1
ATOM 671 N N . GLU A 1 88 ? 0.392 -2.492 -6.826 1.00 89.88 88 GLU A N 1
ATOM 672 C CA . GLU A 1 88 ? 0.430 -3.939 -7.029 1.00 89.88 88 GLU A CA 1
ATOM 673 C C . GLU A 1 88 ? 1.864 -4.439 -6.805 1.00 89.88 88 GLU A C 1
ATOM 675 O O . GLU A 1 88 ? 2.785 -4.056 -7.537 1.00 89.88 88 GLU A O 1
ATOM 680 N N . LEU A 1 89 ? 2.074 -5.298 -5.804 1.00 87.06 89 LEU A N 1
ATOM 681 C CA . LEU A 1 89 ? 3.386 -5.865 -5.479 1.00 87.06 89 LEU A CA 1
ATOM 682 C C . LEU A 1 89 ? 3.354 -7.399 -5.518 1.00 87.06 89 LEU A C 1
ATOM 684 O O . LEU A 1 89 ? 2.482 -8.045 -4.938 1.00 87.06 89 LEU A O 1
ATOM 688 N N . GLY A 1 90 ? 4.347 -8.007 -6.171 1.00 90.19 90 GLY A N 1
ATOM 689 C CA . GLY A 1 90 ? 4.459 -9.464 -6.268 1.00 90.19 90 GLY A CA 1
ATOM 690 C C . GLY A 1 90 ? 4.921 -10.125 -4.965 1.00 90.19 90 GLY A C 1
ATOM 691 O O . GLY A 1 90 ? 4.142 -10.797 -4.289 1.00 90.19 90 GLY A O 1
ATOM 692 N N . ILE A 1 91 ? 6.208 -9.984 -4.640 1.00 89.06 91 ILE A N 1
ATOM 693 C CA . ILE A 1 91 ? 6.821 -10.515 -3.412 1.00 89.06 91 ILE A CA 1
ATOM 694 C C . ILE A 1 91 ? 7.472 -9.362 -2.667 1.00 89.06 91 ILE A C 1
ATOM 696 O O . ILE A 1 91 ? 8.340 -8.696 -3.234 1.00 89.06 91 ILE A O 1
ATOM 700 N N . VAL A 1 92 ? 7.099 -9.169 -1.404 1.00 87.38 92 VAL A N 1
ATOM 701 C CA . VAL A 1 92 ? 7.631 -8.090 -0.574 1.00 87.38 92 VAL A CA 1
ATOM 702 C C . VAL A 1 92 ? 8.092 -8.594 0.785 1.00 87.38 92 VAL A C 1
ATOM 704 O O . VAL A 1 92 ? 7.485 -9.495 1.367 1.00 87.38 92 VAL A O 1
ATOM 707 N N . THR A 1 93 ? 9.191 -8.035 1.290 1.00 89.25 93 THR A N 1
ATOM 708 C CA . THR A 1 93 ? 9.611 -8.307 2.671 1.00 89.25 93 THR A CA 1
ATOM 709 C C . THR A 1 93 ? 8.886 -7.367 3.624 1.00 89.25 93 THR A C 1
ATOM 711 O O . THR A 1 93 ? 8.165 -7.858 4.485 1.00 89.25 93 THR A O 1
ATOM 714 N N . GLU A 1 94 ? 8.984 -6.059 3.407 1.00 86.50 94 GLU A N 1
ATOM 715 C CA . GLU A 1 94 ? 8.380 -5.038 4.264 1.00 86.50 94 GLU A CA 1
ATOM 716 C C . GLU A 1 94 ? 7.556 -4.042 3.439 1.00 86.50 94 GLU A C 1
ATOM 718 O O . GLU A 1 94 ? 8.007 -3.546 2.401 1.00 86.50 94 GLU A O 1
ATOM 723 N N . VAL A 1 95 ? 6.327 -3.781 3.888 1.00 82.00 95 VAL A N 1
ATOM 724 C CA . VAL A 1 95 ? 5.403 -2.825 3.268 1.00 82.00 95 VAL A CA 1
ATOM 725 C C . VAL A 1 95 ? 4.885 -1.868 4.329 1.00 82.00 95 VAL A C 1
ATOM 727 O O . VAL A 1 95 ? 4.092 -2.261 5.184 1.00 82.00 95 VAL A O 1
ATOM 730 N N . SER A 1 96 ? 5.285 -0.603 4.203 1.00 81.31 96 SER A N 1
ATOM 731 C CA . SER A 1 96 ? 4.914 0.482 5.117 1.00 81.31 96 SER A CA 1
ATOM 732 C C . SER A 1 96 ? 4.323 1.660 4.329 1.00 81.31 96 SER A C 1
ATOM 734 O O . SER A 1 96 ? 5.011 2.650 4.058 1.00 81.31 96 SER A O 1
ATOM 736 N N . PRO A 1 97 ? 3.064 1.553 3.857 1.00 69.94 97 PRO A N 1
ATOM 737 C CA . PRO A 1 97 ? 2.413 2.631 3.135 1.00 69.94 97 PRO A CA 1
ATOM 738 C C . PRO A 1 97 ? 1.965 3.713 4.123 1.00 69.94 97 PRO A C 1
ATOM 740 O O . PRO A 1 97 ? 1.089 3.476 4.952 1.00 69.94 97 PRO A O 1
ATOM 743 N N . GLU A 1 98 ? 2.534 4.911 3.990 1.00 67.12 98 GLU A N 1
ATOM 744 C CA . GLU A 1 98 ? 2.198 6.091 4.782 1.00 67.12 98 GLU A CA 1
ATOM 745 C C . GLU A 1 98 ? 1.250 7.005 3.984 1.00 67.12 98 GLU A C 1
ATOM 747 O O . GLU A 1 98 ? 1.482 7.421 2.840 1.00 67.12 98 GLU A O 1
ATOM 752 N N . GLN A 1 99 ? 0.098 7.304 4.574 1.00 63.06 99 GLN A N 1
ATOM 753 C CA . GLN A 1 99 ? -0.940 8.079 3.904 1.00 63.06 99 GLN A CA 1
ATOM 754 C C . GLN A 1 99 ? -0.735 9.602 4.012 1.00 63.06 99 GLN A C 1
ATOM 756 O O . GLN A 1 99 ? -0.129 10.110 4.955 1.00 63.06 99 GLN A O 1
ATOM 761 N N . PRO A 1 100 ? -1.336 10.388 3.092 1.00 60.31 100 PRO A N 1
ATOM 762 C CA . PRO A 1 100 ? -1.251 11.842 3.106 1.00 60.31 100 PRO A CA 1
ATOM 763 C C . PRO A 1 100 ? -1.882 12.384 4.376 1.00 60.31 100 PRO A C 1
ATOM 765 O O . PRO A 1 100 ? -3.100 12.489 4.522 1.00 60.31 100 PRO A O 1
ATOM 768 N N . GLU A 1 101 ? -1.032 12.860 5.260 1.00 59.34 101 GLU A N 1
ATOM 769 C CA . GLU A 1 101 ? -1.388 13.343 6.581 1.00 59.34 101 GLU A CA 1
ATOM 770 C C . GLU A 1 101 ? -2.470 14.481 6.609 1.00 59.34 101 GLU A C 1
ATOM 772 O O . GLU A 1 101 ? -2.885 14.880 7.698 1.00 59.34 101 GLU A O 1
ATOM 777 N N . LYS A 1 102 ? -2.904 15.073 5.473 1.00 65.06 102 LYS A N 1
ATOM 778 C CA . LYS A 1 102 ? -3.940 16.142 5.386 1.00 65.06 102 LYS A CA 1
ATOM 779 C C . LYS A 1 102 ? -4.895 16.060 4.178 1.00 65.06 102 LYS A C 1
ATOM 781 O O . LYS A 1 102 ? -5.588 17.043 3.901 1.00 65.06 102 LYS A O 1
ATOM 786 N N . ALA A 1 103 ? -4.937 14.958 3.430 1.00 68.19 103 ALA A N 1
ATOM 787 C CA . ALA A 1 103 ? -5.912 14.851 2.339 1.00 68.19 103 ALA A CA 1
ATOM 788 C C . ALA A 1 103 ? -7.332 14.665 2.917 1.00 68.19 103 ALA A C 1
ATOM 790 O O . ALA A 1 103 ? -7.508 13.870 3.840 1.00 68.19 103 ALA A O 1
ATOM 791 N N . PRO A 1 104 ? -8.364 15.379 2.430 1.00 71.19 104 PRO A N 1
ATOM 792 C CA . PRO A 1 104 ? -9.715 15.221 2.957 1.00 71.19 104 PRO A CA 1
ATOM 793 C C . PRO A 1 104 ? -10.350 13.875 2.569 1.00 71.19 104 PRO A C 1
ATOM 795 O O . PRO A 1 104 ? -11.044 13.297 3.407 1.00 71.19 104 PRO A O 1
ATOM 798 N N . PHE A 1 105 ? -10.082 13.370 1.355 1.00 75.50 105 PHE A N 1
ATOM 799 C CA . PHE A 1 105 ? -10.673 12.133 0.817 1.00 75.50 105 PHE A CA 1
ATOM 800 C C . PHE A 1 105 ? -9.635 11.233 0.103 1.00 75.50 105 PHE A C 1
ATOM 802 O O . PHE A 1 105 ? -9.732 11.053 -1.113 1.00 75.50 105 PHE A O 1
ATOM 809 N N . PRO A 1 106 ? -8.596 10.725 0.792 1.00 75.81 106 PRO A N 1
ATOM 810 C CA . PRO A 1 106 ? -7.636 9.816 0.171 1.00 75.81 106 PRO A CA 1
ATOM 811 C C . PRO A 1 106 ? -8.236 8.419 -0.036 1.00 75.81 106 PRO A C 1
ATOM 813 O O . PRO A 1 106 ? -8.923 7.903 0.849 1.00 75.81 106 PRO A O 1
ATOM 816 N N . ILE A 1 107 ? -7.940 7.818 -1.193 1.00 82.44 107 ILE A N 1
ATOM 817 C CA . ILE A 1 107 ? -8.212 6.408 -1.497 1.00 82.44 107 ILE A CA 1
ATOM 818 C C . ILE A 1 107 ? -6.879 5.735 -1.815 1.00 82.44 107 ILE A C 1
ATOM 820 O O . ILE A 1 107 ? -6.148 6.190 -2.700 1.00 82.44 107 ILE A O 1
ATOM 824 N N . VAL A 1 108 ? -6.575 4.662 -1.090 1.00 79.94 108 VAL A N 1
ATOM 825 C CA . VAL A 1 108 ? -5.393 3.835 -1.335 1.00 79.94 108 VAL A CA 1
ATOM 826 C C . VAL A 1 108 ? -5.811 2.382 -1.416 1.00 79.94 108 VAL A C 1
ATOM 828 O O . VAL A 1 108 ? -6.488 1.878 -0.523 1.00 79.94 108 VAL A O 1
ATOM 831 N N . GLU A 1 109 ? -5.360 1.746 -2.483 1.00 85.62 109 GLU A N 1
ATOM 832 C CA . GLU A 1 109 ? -5.524 0.336 -2.784 1.00 85.62 109 GLU A CA 1
ATOM 833 C C . GLU A 1 109 ? -4.127 -0.277 -2.893 1.00 85.62 109 GLU A C 1
ATOM 835 O O . GLU A 1 109 ? -3.250 0.242 -3.593 1.00 85.62 109 GLU A O 1
ATOM 840 N N . THR A 1 110 ? -3.881 -1.324 -2.114 1.00 86.31 110 THR A N 1
ATOM 841 C CA . THR A 1 110 ? -2.607 -2.048 -2.100 1.00 86.31 110 THR A CA 1
ATOM 842 C C . THR A 1 110 ? -2.883 -3.535 -2.238 1.00 86.31 110 THR A C 1
ATOM 844 O O . THR A 1 110 ? -3.471 -4.136 -1.345 1.00 86.31 110 THR A O 1
ATOM 847 N N . GLU A 1 111 ? -2.433 -4.127 -3.336 1.00 89.75 111 GLU A N 1
ATOM 848 C CA . GLU A 1 111 ? -2.512 -5.559 -3.602 1.00 89.75 111 GLU A CA 1
ATOM 849 C C . GLU A 1 111 ? -1.124 -6.188 -3.443 1.00 89.75 111 GLU A C 1
ATOM 851 O O . GLU A 1 111 ? -0.174 -5.807 -4.133 1.00 89.75 111 GLU A O 1
ATOM 856 N N . LEU A 1 112 ? -0.991 -7.165 -2.543 1.00 88.88 112 LEU A N 1
ATOM 857 C CA . LEU A 1 112 ? 0.251 -7.900 -2.297 1.00 88.88 112 LEU A CA 1
ATOM 858 C C . LEU A 1 112 ? 0.058 -9.391 -2.580 1.00 88.88 112 LEU A C 1
ATOM 860 O O . LEU A 1 112 ? -0.795 -10.047 -1.982 1.00 88.88 112 LEU A O 1
ATOM 864 N N . GLY A 1 113 ? 0.909 -9.972 -3.427 1.00 89.25 113 GLY A N 1
ATOM 865 C CA . GLY A 1 113 ? 0.923 -11.418 -3.653 1.00 89.25 113 GLY A CA 1
ATOM 866 C C . GLY A 1 113 ? 1.411 -12.186 -2.421 1.00 89.25 113 GLY A C 1
ATOM 867 O O . GLY A 1 113 ? 0.685 -13.002 -1.848 1.00 89.25 113 GLY A O 1
ATOM 868 N N . ILE A 1 114 ? 2.656 -11.928 -2.017 1.00 88.44 114 ILE A N 1
ATOM 869 C CA . ILE A 1 114 ? 3.287 -12.501 -0.823 1.00 88.44 114 ILE A CA 1
ATOM 870 C C . ILE A 1 114 ? 3.987 -11.381 -0.059 1.00 88.44 114 ILE A C 1
ATOM 872 O O . ILE A 1 114 ? 4.838 -10.700 -0.629 1.00 88.44 114 ILE A O 1
ATOM 876 N N . ALA A 1 115 ? 3.682 -11.239 1.228 1.00 87.88 115 ALA A N 1
ATOM 877 C CA . ALA A 1 115 ? 4.327 -10.280 2.113 1.00 87.88 115 ALA A CA 1
ATOM 878 C C . ALA A 1 115 ? 4.837 -10.952 3.394 1.00 87.88 115 ALA A C 1
ATOM 880 O O . ALA A 1 115 ? 4.213 -11.878 3.921 1.00 87.88 115 ALA A O 1
ATOM 881 N N . THR A 1 116 ? 5.984 -10.499 3.901 1.00 89.75 116 THR A N 1
ATOM 882 C CA . THR A 1 116 ? 6.455 -10.941 5.223 1.00 89.75 116 THR A CA 1
ATOM 883 C C . THR A 1 116 ? 5.856 -10.059 6.305 1.00 89.75 116 THR A C 1
ATOM 885 O O . THR A 1 116 ? 5.179 -10.586 7.179 1.00 89.75 116 THR A O 1
ATOM 888 N N . GLU A 1 117 ? 6.020 -8.746 6.188 1.00 87.38 117 GLU A N 1
ATOM 889 C CA . GLU A 1 117 ? 5.515 -7.758 7.135 1.00 87.38 117 GLU A CA 1
ATOM 890 C C . GLU A 1 117 ? 4.712 -6.684 6.396 1.00 87.38 117 GLU A C 1
ATOM 892 O O . GLU A 1 117 ? 5.158 -6.147 5.375 1.00 87.38 117 GLU A O 1
ATOM 897 N N . VAL A 1 118 ? 3.504 -6.407 6.886 1.00 83.75 118 VAL A N 1
ATOM 898 C CA . VAL A 1 118 ? 2.605 -5.401 6.313 1.00 83.75 118 VAL A CA 1
ATOM 899 C C . VAL A 1 118 ? 2.104 -4.496 7.427 1.00 83.75 118 VAL A C 1
ATOM 901 O O . VAL A 1 118 ? 1.276 -4.907 8.241 1.00 83.75 118 VAL A O 1
ATOM 904 N N . SER A 1 119 ? 2.564 -3.250 7.412 1.00 83.81 119 SER A N 1
ATOM 905 C CA . SER A 1 119 ? 2.255 -2.239 8.423 1.00 83.81 119 SER A CA 1
ATOM 906 C C . SER A 1 119 ? 1.621 -1.013 7.767 1.00 83.81 119 SER A C 1
ATOM 908 O O . SER A 1 119 ? 2.284 0.006 7.573 1.00 83.81 119 SER A O 1
ATOM 910 N N . PRO A 1 120 ? 0.348 -1.097 7.333 1.00 74.81 120 PRO A N 1
ATOM 911 C CA . PRO A 1 120 ? -0.312 0.030 6.702 1.00 74.81 120 PRO A CA 1
ATOM 912 C C . PRO A 1 120 ? -0.656 1.089 7.746 1.00 74.81 120 PRO A C 1
ATOM 914 O O . PRO A 1 120 ? -1.416 0.819 8.679 1.00 74.81 120 PRO A O 1
ATOM 917 N N . GLU A 1 121 ? -0.136 2.301 7.553 1.00 72.50 121 GLU A N 1
ATOM 918 C CA . GLU A 1 121 ? -0.383 3.434 8.438 1.00 72.50 121 GLU A CA 1
ATOM 919 C C . GLU A 1 121 ? -1.424 4.376 7.827 1.00 72.50 121 GLU A C 1
ATOM 921 O O . GLU A 1 121 ? -1.321 4.862 6.694 1.00 72.50 121 GLU A O 1
ATOM 926 N N . GLN A 1 122 ? -2.468 4.657 8.600 1.00 64.69 122 GLN A N 1
ATOM 927 C CA . GLN A 1 122 ? -3.483 5.622 8.210 1.00 64.69 122 GLN A CA 1
ATOM 928 C C . GLN A 1 122 ? -3.110 7.064 8.603 1.00 64.69 122 GLN A C 1
ATOM 930 O O . GLN A 1 122 ? -2.479 7.317 9.624 1.00 64.69 122 GLN A O 1
ATOM 935 N N . PRO A 1 123 ? -3.582 8.071 7.850 1.00 64.25 123 PRO A N 1
ATOM 936 C CA . PRO A 1 123 ? -3.153 9.444 7.998 1.00 64.25 123 PRO A CA 1
ATOM 937 C C . PRO A 1 123 ? -3.831 10.050 9.214 1.00 64.25 123 PRO A C 1
ATOM 939 O O . PRO A 1 123 ? -5.060 10.045 9.328 1.00 64.25 123 PRO A O 1
ATOM 942 N N . GLU A 1 124 ? -3.042 10.694 10.073 1.00 62.56 124 GLU A N 1
ATOM 943 C CA . GLU A 1 124 ? -3.563 11.265 11.312 1.00 62.56 124 GLU A CA 1
ATOM 944 C C . GLU A 1 124 ? -4.777 12.194 11.098 1.00 62.56 124 GLU A C 1
ATOM 946 O O . GLU A 1 124 ? -5.694 12.205 11.911 1.00 62.56 124 GLU A O 1
ATOM 951 N N . LYS A 1 125 ? -4.801 13.030 10.047 1.00 68.00 125 LYS A N 1
ATOM 952 C CA . LYS A 1 125 ? -5.751 14.165 9.945 1.00 68.00 125 LYS A CA 1
ATOM 953 C C . LYS A 1 125 ? -6.665 14.133 8.716 1.00 68.00 125 LYS A C 1
ATOM 955 O O . LYS A 1 125 ? -7.209 15.178 8.348 1.00 68.00 125 LYS A O 1
ATOM 960 N N . ALA A 1 126 ? -6.853 12.978 8.078 1.00 67.94 126 ALA A N 1
ATOM 961 C CA . ALA A 1 126 ? -7.822 12.862 6.987 1.00 67.94 126 ALA A CA 1
ATOM 962 C C . ALA A 1 126 ? -9.269 12.883 7.507 1.00 67.94 126 ALA A C 1
ATOM 964 O O . ALA A 1 126 ? -9.567 12.414 8.607 1.00 67.94 126 ALA A O 1
ATOM 965 N N . SER A 1 127 ? -10.190 13.439 6.714 1.00 71.56 127 SER A N 1
ATOM 966 C CA . SER A 1 127 ? -11.610 13.480 7.099 1.00 71.56 127 SER A CA 1
ATOM 967 C C . SER A 1 127 ? -12.286 12.129 6.865 1.00 71.56 127 SER A C 1
ATOM 969 O O . SER A 1 127 ? -12.931 11.611 7.774 1.00 71.56 127 SER A O 1
ATOM 971 N N . PHE A 1 128 ? -12.096 11.541 5.682 1.00 74.06 128 PHE A N 1
ATOM 972 C CA . PHE A 1 128 ? -12.703 10.265 5.294 1.00 74.06 128 PHE A CA 1
ATOM 973 C C . PHE A 1 128 ? -11.691 9.398 4.525 1.00 74.06 128 PHE A C 1
ATOM 975 O O . PHE A 1 128 ? -11.822 9.260 3.308 1.00 74.06 128 PHE A O 1
ATOM 982 N N . PRO A 1 129 ? -10.635 8.886 5.186 1.00 74.19 129 PRO A N 1
ATOM 983 C CA . PRO A 1 129 ? -9.683 8.002 4.526 1.00 74.19 129 PRO A CA 1
ATOM 984 C C . PRO A 1 129 ? -10.313 6.633 4.247 1.00 74.19 129 PRO A C 1
ATOM 986 O O . PRO A 1 129 ? -10.991 6.070 5.112 1.00 74.19 129 PRO A O 1
ATOM 989 N N . ILE A 1 130 ? -10.065 6.111 3.043 1.00 80.12 130 ILE A N 1
ATOM 990 C CA . ILE A 1 130 ? -10.365 4.729 2.662 1.00 80.12 130 ILE A CA 1
ATOM 991 C C . ILE A 1 130 ? -9.040 4.033 2.359 1.00 80.12 130 ILE A C 1
ATOM 993 O O . ILE A 1 130 ? -8.256 4.505 1.531 1.00 80.12 130 ILE A O 1
ATOM 997 N N . VAL A 1 131 ? -8.805 2.922 3.051 1.00 77.69 131 VAL A N 1
ATOM 998 C CA . VAL A 1 131 ? -7.686 2.014 2.793 1.00 77.69 131 VAL A CA 1
ATOM 999 C C . VAL A 1 131 ? -8.244 0.647 2.474 1.00 77.69 131 VAL A C 1
ATOM 1001 O O . VAL A 1 131 ? -9.004 0.096 3.270 1.00 77.69 131 VAL A O 1
ATOM 1004 N N . GLU A 1 132 ? -7.829 0.116 1.335 1.00 83.50 132 GLU A N 1
ATOM 1005 C CA . GLU A 1 132 ? -8.054 -1.261 0.938 1.00 83.50 132 GLU A CA 1
ATOM 1006 C C . GLU A 1 132 ? -6.702 -1.949 0.773 1.00 83.50 132 GLU A C 1
ATOM 1008 O O . GLU A 1 132 ? -5.790 -1.441 0.115 1.00 83.50 132 GLU A O 1
ATOM 1013 N N . THR A 1 133 ? -6.541 -3.076 1.451 1.00 84.19 133 THR A N 1
ATOM 1014 C CA . THR A 1 133 ? -5.331 -3.888 1.383 1.00 84.19 133 THR A CA 1
ATOM 1015 C C . THR A 1 133 ? -5.731 -5.325 1.115 1.00 84.19 133 THR A C 1
ATOM 1017 O O . THR A 1 133 ? -6.356 -5.957 1.966 1.00 84.19 133 THR A O 1
ATOM 1020 N N . GLU A 1 134 ? -5.366 -5.836 -0.055 1.00 87.94 134 GLU A N 1
ATOM 1021 C CA . GLU A 1 134 ? -5.555 -7.232 -0.428 1.00 87.94 134 GLU A CA 1
ATOM 1022 C C . GLU A 1 134 ? -4.232 -7.988 -0.311 1.00 87.94 134 GLU A C 1
ATOM 1024 O O . GLU A 1 134 ? -3.220 -7.602 -0.892 1.00 87.94 134 GLU A O 1
ATOM 1029 N N . LEU A 1 135 ? -4.231 -9.081 0.447 1.00 86.50 135 LEU A N 1
ATOM 1030 C CA . LEU A 1 135 ? -3.058 -9.900 0.729 1.00 86.50 135 LEU A CA 1
ATOM 1031 C C . LEU A 1 135 ? -3.313 -11.335 0.274 1.00 86.50 135 LEU A C 1
ATOM 1033 O O . LEU A 1 135 ? -4.217 -12.001 0.776 1.00 86.50 135 LEU A O 1
ATOM 1037 N N . GLY A 1 136 ? -2.483 -11.867 -0.620 1.00 87.25 136 GLY A N 1
ATOM 1038 C CA . GLY A 1 136 ? -2.509 -13.289 -0.957 1.00 87.25 136 GLY A CA 1
ATOM 1039 C C . GLY A 1 136 ? -2.053 -14.141 0.230 1.00 87.25 136 GLY A C 1
ATOM 1040 O O . GLY A 1 136 ? -2.822 -14.931 0.787 1.00 87.25 136 GLY A O 1
ATOM 1041 N N . ILE A 1 137 ? -0.792 -13.964 0.627 1.00 86.06 137 ILE A N 1
ATOM 1042 C CA . ILE A 1 137 ? -0.175 -14.617 1.787 1.00 86.06 137 ILE A CA 1
ATOM 1043 C C . ILE A 1 137 ? 0.612 -13.570 2.574 1.00 86.06 137 ILE A C 1
ATOM 1045 O O . ILE A 1 137 ? 1.506 -12.938 2.015 1.00 86.06 137 ILE A O 1
ATOM 1049 N N . ALA A 1 138 ? 0.329 -13.437 3.866 1.00 85.62 138 ALA A N 1
ATOM 1050 C CA . ALA A 1 138 ? 1.071 -12.575 4.777 1.00 85.62 138 ALA A CA 1
ATOM 1051 C C . ALA A 1 138 ? 1.553 -13.351 6.010 1.00 85.62 138 ALA A C 1
ATOM 1053 O O . ALA A 1 138 ? 0.833 -14.203 6.542 1.00 85.62 138 ALA A O 1
ATOM 1054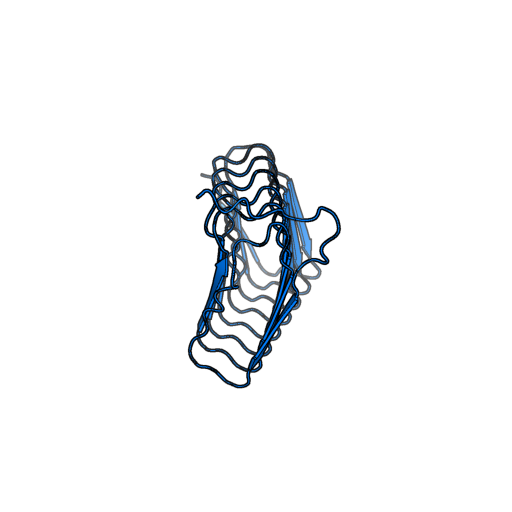 N N . THR A 1 139 ? 2.776 -13.071 6.462 1.00 87.56 139 THR A N 1
ATOM 1055 C CA . THR A 1 139 ? 3.276 -13.642 7.724 1.00 87.56 139 THR A CA 1
ATOM 1056 C C . THR A 1 139 ? 2.826 -12.796 8.905 1.00 87.56 139 THR A C 1
ATOM 1058 O O . THR A 1 139 ? 2.197 -13.336 9.805 1.00 87.56 139 THR A O 1
ATOM 1061 N N . GLU A 1 140 ? 3.081 -11.494 8.866 1.00 85.38 140 GLU A N 1
ATOM 1062 C CA . GLU A 1 140 ? 2.695 -10.541 9.901 1.00 85.38 140 GLU A CA 1
ATOM 1063 C C . GLU A 1 140 ? 1.947 -9.364 9.273 1.00 85.38 140 GLU A C 1
ATOM 1065 O O . GLU A 1 140 ? 2.360 -8.819 8.245 1.00 85.38 140 GLU A O 1
ATOM 1070 N N . VAL A 1 141 ? 0.817 -9.000 9.875 1.00 82.06 141 VAL A N 1
ATOM 1071 C CA . VAL A 1 141 ? 0.017 -7.844 9.466 1.00 82.06 141 VAL A CA 1
ATOM 1072 C C . VAL A 1 141 ? -0.310 -7.015 10.698 1.00 82.06 141 VAL A C 1
ATOM 1074 O O . VAL A 1 141 ? -0.978 -7.505 11.611 1.00 82.06 141 VAL A O 1
ATOM 1077 N N . SER A 1 142 ? 0.131 -5.761 10.693 1.00 83.38 142 SER A N 1
ATOM 1078 C CA . SER A 1 142 ? -0.029 -4.788 11.774 1.00 83.38 142 SER A CA 1
ATOM 1079 C C . SER A 1 142 ? -0.574 -3.458 11.251 1.00 83.38 142 SER A C 1
ATOM 1081 O O . SER A 1 142 ? 0.186 -2.506 11.084 1.00 83.38 142 SER A O 1
ATOM 1083 N N . PRO A 1 143 ? -1.888 -3.346 10.969 1.00 75.50 143 PRO A N 1
ATOM 1084 C CA . PRO A 1 143 ? -2.488 -2.081 10.571 1.00 75.50 143 PRO A CA 1
ATOM 1085 C C . PRO A 1 143 ? -2.474 -1.102 11.740 1.00 75.50 143 PRO A C 1
ATOM 1087 O O . PRO A 1 143 ? -2.992 -1.419 12.816 1.00 75.50 143 PRO A O 1
ATOM 1090 N N . GLU A 1 144 ? -1.960 0.102 11.498 1.00 73.06 144 GLU A N 1
ATOM 1091 C CA . GLU A 1 144 ? -2.020 1.208 12.448 1.00 73.06 144 GLU A CA 1
ATOM 1092 C C . GLU A 1 144 ? -3.139 2.180 12.058 1.00 73.06 144 GLU A C 1
ATOM 1094 O O . GLU A 1 144 ? -3.257 2.641 10.915 1.00 73.06 144 GLU A O 1
ATOM 1099 N N . GLN A 1 145 ? -4.006 2.481 13.027 1.00 64.56 145 GLN A N 1
ATOM 1100 C CA . GLN A 1 145 ? -5.156 3.356 12.827 1.00 64.56 145 GLN A CA 1
ATOM 1101 C C . GLN A 1 145 ? -4.921 4.752 13.412 1.00 64.56 145 GLN A C 1
ATOM 1103 O O . GLN A 1 145 ? -4.383 4.892 14.510 1.00 64.56 14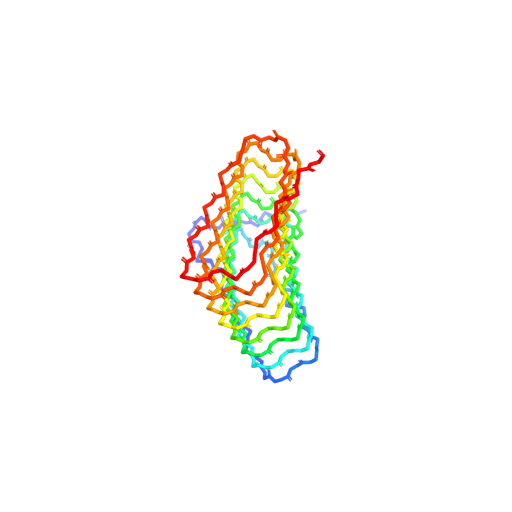5 GLN A O 1
ATOM 1108 N N . PRO A 1 146 ? -5.412 5.817 12.754 1.00 64.00 146 PRO A N 1
ATOM 1109 C CA . PRO A 1 146 ? -5.085 7.173 13.137 1.00 64.00 146 PRO A CA 1
ATOM 1110 C C . PRO A 1 146 ? -5.964 7.612 14.308 1.00 64.00 146 PRO A C 1
ATOM 1112 O O . PRO A 1 146 ? -7.194 7.529 14.265 1.00 64.00 146 PRO A O 1
ATOM 1115 N N . GLU A 1 147 ? -5.365 8.230 15.323 1.00 61.06 147 GLU A N 1
ATOM 1116 C CA . GLU A 1 147 ? -6.124 8.730 16.475 1.00 61.06 147 GLU A CA 1
ATOM 1117 C C . GLU A 1 147 ? -7.103 9.866 16.135 1.00 61.06 147 GLU A C 1
ATOM 1119 O O . GLU A 1 147 ? -8.007 10.202 16.909 1.00 61.06 147 GLU A O 1
ATOM 1124 N N . LYS A 1 148 ? -6.902 10.550 15.003 1.00 66.44 148 LYS A N 1
ATOM 1125 C CA . LYS A 1 148 ? -7.486 11.872 14.728 1.00 66.44 148 LYS A CA 1
ATOM 1126 C C . LYS A 1 148 ? -8.420 11.928 13.510 1.00 66.44 148 LYS A C 1
ATOM 1128 O O . LYS A 1 148 ? -9.089 12.955 13.367 1.00 66.44 148 LYS A O 1
ATOM 1133 N N . ALA A 1 149 ? -8.574 10.855 12.729 1.00 65.81 149 ALA A N 1
ATOM 1134 C CA . ALA A 1 149 ? -9.523 10.822 11.611 1.00 65.81 149 ALA A CA 1
ATOM 1135 C C . ALA A 1 149 ? -10.989 10.881 12.087 1.00 65.81 149 ALA A C 1
ATOM 1137 O O . ALA A 1 149 ? -11.316 10.452 13.197 1.00 65.81 149 ALA A O 1
ATOM 1138 N N . LEU A 1 150 ? -11.880 11.452 11.263 1.00 68.25 150 LEU A N 1
ATOM 1139 C CA . LEU A 1 150 ? -13.298 11.610 11.628 1.00 68.25 150 LEU A CA 1
ATOM 1140 C C . LEU A 1 150 ? -14.115 10.337 11.387 1.00 68.25 150 LEU A C 1
ATOM 1142 O O . LEU A 1 150 ? -15.006 10.030 12.177 1.00 68.25 150 LEU A O 1
ATOM 1146 N N . SER A 1 151 ? -13.867 9.629 10.284 1.00 71.06 151 SER A N 1
ATOM 1147 C CA . SER A 1 151 ? -14.570 8.387 9.925 1.00 71.06 151 SER A CA 1
ATOM 1148 C C . SER A 1 151 ? -13.700 7.518 9.005 1.00 71.06 151 SER A C 1
ATOM 1150 O O . SER A 1 151 ? -13.952 7.479 7.799 1.00 71.06 151 SER A O 1
ATOM 1152 N N . PRO A 1 152 ? -12.641 6.879 9.536 1.00 72.06 152 PRO A N 1
ATOM 1153 C CA . PRO A 1 152 ? -11.791 5.996 8.748 1.00 72.06 152 PRO A CA 1
ATOM 1154 C C . PRO A 1 152 ? -12.511 4.693 8.379 1.00 72.06 152 PRO A C 1
ATOM 1156 O O . PRO A 1 152 ? -13.239 4.114 9.195 1.00 72.06 152 PRO A O 1
ATOM 1159 N N . ILE A 1 153 ? -12.282 4.238 7.146 1.00 77.12 153 ILE A N 1
ATOM 1160 C CA . ILE A 1 153 ? -12.652 2.901 6.679 1.00 77.12 153 ILE A CA 1
ATOM 1161 C C . ILE A 1 153 ? -11.367 2.162 6.312 1.00 77.12 153 ILE A C 1
ATOM 1163 O O . ILE A 1 153 ? -10.577 2.644 5.497 1.00 77.12 153 ILE A O 1
ATOM 1167 N N . THR A 1 154 ? -11.188 0.986 6.904 1.00 75.19 154 THR A N 1
ATOM 1168 C CA . THR A 1 154 ? -10.096 0.071 6.573 1.00 75.19 154 THR A CA 1
ATOM 1169 C C . THR A 1 154 ? -10.689 -1.266 6.184 1.00 75.19 154 THR A C 1
ATOM 1171 O O . THR A 1 154 ? -11.421 -1.885 6.959 1.00 75.19 154 THR A O 1
ATOM 1174 N N . VAL A 1 155 ? -10.376 -1.698 4.972 1.00 80.25 155 VAL A N 1
ATOM 1175 C CA . VAL A 1 155 ? -10.712 -3.017 4.460 1.00 80.25 155 VAL A CA 1
ATOM 1176 C C . VAL A 1 155 ? -9.407 -3.765 4.264 1.00 80.25 155 VAL A C 1
ATOM 1178 O O . VAL A 1 155 ? -8.522 -3.317 3.542 1.00 80.25 155 VAL A O 1
ATOM 1181 N N . THR A 1 156 ? -9.278 -4.896 4.939 1.00 79.81 156 THR A N 1
ATOM 1182 C CA . THR A 1 156 ? -8.141 -5.792 4.785 1.00 79.81 156 THR A CA 1
ATOM 1183 C C . THR A 1 156 ? -8.680 -7.152 4.373 1.00 79.81 156 THR A C 1
ATOM 1185 O O . THR A 1 156 ? -9.361 -7.824 5.149 1.00 79.81 156 THR A O 1
ATOM 1188 N N . VAL A 1 157 ? -8.410 -7.541 3.133 1.00 82.56 157 VAL A N 1
ATOM 1189 C CA . VAL A 1 157 ? -8.765 -8.855 2.600 1.00 82.56 157 VAL A CA 1
ATOM 1190 C C . VAL A 1 157 ? -7.510 -9.705 2.599 1.00 82.56 157 VAL A C 1
ATOM 1192 O O . VAL A 1 157 ? -6.494 -9.308 2.040 1.00 82.56 157 VAL A O 1
ATOM 1195 N N . CYS A 1 158 ? -7.562 -10.884 3.207 1.00 80.75 158 CYS A N 1
ATOM 1196 C CA . CYS A 1 158 ? -6.417 -11.779 3.266 1.00 80.75 158 CYS A CA 1
ATOM 1197 C C . CYS A 1 158 ? -6.782 -13.198 2.844 1.00 80.75 158 CYS A C 1
ATOM 1199 O O . CYS A 1 158 ? -7.698 -13.809 3.394 1.00 80.75 158 CYS A O 1
ATOM 1201 N N . GLY A 1 159 ? -5.990 -13.795 1.959 1.00 83.50 159 GLY A N 1
ATOM 1202 C CA . GLY A 1 159 ? -6.042 -15.228 1.702 1.00 83.50 159 GLY A CA 1
ATOM 1203 C C . GLY A 1 159 ? -5.586 -16.011 2.933 1.00 83.50 159 GLY A C 1
ATOM 1204 O O . GLY A 1 159 ? -6.384 -16.693 3.580 1.00 83.50 159 GLY A O 1
ATOM 1205 N N . ILE A 1 160 ? -4.300 -15.892 3.265 1.00 82.12 160 ILE A N 1
ATOM 1206 C CA . ILE A 1 160 ? -3.660 -16.578 4.395 1.00 82.12 160 ILE A CA 1
ATOM 1207 C C . ILE A 1 160 ? -2.877 -15.562 5.227 1.00 82.12 160 ILE A C 1
ATOM 1209 O O . ILE A 1 160 ? -2.015 -14.872 4.688 1.00 82.12 160 ILE A O 1
ATOM 1213 N N . VAL A 1 161 ? -3.135 -15.520 6.535 1.00 80.38 161 VAL A N 1
ATOM 1214 C CA . VAL A 1 161 ? -2.354 -14.744 7.510 1.00 80.38 161 VAL A CA 1
ATOM 1215 C C . VAL A 1 161 ? -1.865 -15.660 8.623 1.00 80.38 161 VAL A C 1
ATOM 1217 O O . VAL A 1 161 ? -2.637 -16.455 9.171 1.00 80.38 161 VAL A O 1
ATOM 1220 N N . ILE A 1 162 ? -0.581 -15.562 8.959 1.00 84.44 162 ILE A N 1
ATOM 1221 C CA . ILE A 1 162 ? -0.021 -16.303 10.091 1.00 84.44 162 ILE A CA 1
ATOM 1222 C C . ILE A 1 162 ? -0.310 -15.536 11.385 1.00 84.44 162 ILE A C 1
ATOM 1224 O O . ILE A 1 162 ? -1.038 -16.058 12.226 1.00 84.44 162 ILE A O 1
ATOM 1228 N N . ASP A 1 163 ? 0.159 -14.295 11.498 1.00 82.56 163 ASP A N 1
ATOM 1229 C CA . ASP A 1 163 ? -0.060 -13.425 12.654 1.00 82.56 163 ASP A CA 1
ATOM 1230 C C . ASP A 1 163 ? -0.728 -12.108 12.236 1.00 82.56 163 ASP A C 1
ATOM 1232 O O . ASP A 1 163 ? -0.312 -11.444 11.283 1.00 82.56 163 ASP A O 1
ATOM 1236 N N . PHE A 1 164 ? -1.796 -11.747 12.943 1.00 80.00 164 PHE A N 1
ATOM 1237 C CA . PHE A 1 164 ? -2.532 -10.511 12.731 1.00 80.00 164 PHE A CA 1
ATOM 1238 C C . PHE A 1 164 ? -2.615 -9.722 14.034 1.00 80.00 164 PHE A C 1
ATOM 1240 O O . PHE A 1 164 ? -3.273 -10.135 14.997 1.00 80.00 164 PHE A O 1
ATOM 1247 N N . LYS A 1 165 ? -2.008 -8.539 14.037 1.00 82.31 165 LYS A N 1
ATOM 1248 C CA . LYS A 1 165 ? -2.070 -7.583 15.134 1.00 82.31 165 LYS A CA 1
ATOM 1249 C C . LYS A 1 165 ? -2.884 -6.376 14.696 1.00 82.31 165 LYS A C 1
ATOM 1251 O O . LYS A 1 165 ? -2.557 -5.753 13.704 1.00 82.31 165 LYS A O 1
ATOM 1256 N N . LEU A 1 166 ? -3.916 -6.007 15.444 1.00 72.00 166 LEU A N 1
ATOM 1257 C CA . LEU A 1 166 ? -4.639 -4.758 15.196 1.00 72.00 166 LEU A CA 1
ATOM 1258 C C . LEU A 1 166 ? -4.473 -3.815 16.375 1.00 72.00 166 LEU A C 1
ATOM 1260 O O . LEU A 1 166 ? -4.871 -4.145 17.497 1.00 72.00 166 LEU A O 1
ATOM 1264 N N . GLU A 1 167 ? -3.932 -2.636 16.086 1.00 69.06 167 GLU A N 1
ATOM 1265 C CA . GLU A 1 167 ? -3.895 -1.508 17.007 1.00 69.06 167 GLU A CA 1
ATOM 1266 C C . GLU A 1 167 ? -4.994 -0.521 16.616 1.00 69.06 167 GLU A C 1
ATOM 1268 O O . GLU A 1 167 ? -5.048 -0.032 15.486 1.00 69.06 167 GLU A O 1
ATOM 1273 N N . HIS A 1 168 ? -5.920 -0.257 17.539 1.00 60.31 168 HIS A N 1
ATOM 1274 C CA . HIS A 1 168 ? -7.061 0.608 17.258 1.00 60.31 168 HIS A CA 1
ATOM 1275 C C . HIS A 1 168 ? -7.123 1.823 18.187 1.00 60.31 168 HIS A C 1
ATOM 1277 O O . HIS A 1 168 ? -6.859 1.742 19.387 1.00 60.31 168 HIS A O 1
ATOM 1283 N N . SER A 1 169 ? -7.589 2.953 17.653 1.00 57.19 169 SER A N 1
ATOM 1284 C CA . SER A 1 169 ? -7.896 4.144 18.450 1.00 57.19 169 SER A CA 1
ATOM 1285 C C . SER A 1 169 ? -9.282 4.053 19.118 1.00 57.19 169 SER A C 1
ATOM 1287 O O . SER A 1 169 ? -10.158 3.314 18.671 1.00 57.19 169 SER A O 1
ATOM 1289 N N . GLU A 1 170 ? -9.524 4.847 20.168 1.00 56.50 170 GLU A N 1
ATOM 1290 C CA . GLU A 1 170 ? -10.793 4.916 20.922 1.00 56.50 170 GLU A CA 1
ATOM 1291 C C . GLU A 1 170 ? -12.013 5.400 20.096 1.00 56.50 170 GLU A C 1
ATOM 1293 O O . GLU A 1 170 ? -13.155 5.334 20.560 1.00 56.50 170 GLU A O 1
ATOM 1298 N N . LYS A 1 171 ? -11.806 5.930 18.884 1.00 58.81 171 LYS A N 1
ATOM 1299 C CA . LYS A 1 171 ? -12.866 6.511 18.037 1.00 58.81 171 LYS A CA 1
ATOM 1300 C C . LYS A 1 171 ? -13.617 5.460 17.217 1.00 58.81 171 LYS A C 1
ATOM 1302 O O . LYS A 1 171 ? -13.036 4.439 16.880 1.00 58.81 171 LYS A O 1
ATOM 1307 N N . PRO A 1 172 ? -14.885 5.700 16.827 1.00 52.12 172 PRO A N 1
ATOM 1308 C CA . PRO A 1 172 ? -15.623 4.774 15.973 1.00 52.12 172 PRO A CA 1
ATOM 1309 C C . PRO A 1 172 ? -14.985 4.688 14.580 1.00 52.12 172 PRO A C 1
ATOM 1311 O O . PRO A 1 172 ? -14.875 5.688 13.873 1.00 52.12 172 PRO A O 1
ATOM 1314 N N . HIS A 1 173 ? -14.603 3.477 14.196 1.00 64.31 173 HIS A N 1
ATOM 1315 C CA . HIS A 1 173 ? -13.960 3.139 12.932 1.00 64.31 173 HIS A CA 1
ATOM 1316 C C . HIS A 1 173 ? -14.563 1.832 12.401 1.00 64.31 173 HIS A C 1
ATOM 1318 O O . HIS A 1 173 ? -15.080 1.019 13.174 1.00 64.31 173 HIS A O 1
ATOM 1324 N N . ILE A 1 174 ? -14.554 1.649 11.080 1.00 64.19 174 ILE A N 1
ATOM 1325 C CA . ILE A 1 174 ? -15.005 0.403 10.450 1.00 64.19 174 ILE A CA 1
ATOM 1326 C C . ILE A 1 174 ? -13.760 -0.327 9.961 1.00 64.19 174 ILE A C 1
ATOM 1328 O O . ILE A 1 174 ? -13.135 0.110 8.996 1.00 64.19 174 ILE A O 1
ATOM 1332 N N . VAL A 1 175 ? -13.427 -1.436 10.624 1.00 67.19 175 VAL A N 1
ATOM 1333 C CA . VAL A 1 175 ? -12.472 -2.419 10.104 1.00 67.19 175 VAL A CA 1
ATOM 1334 C C . VAL A 1 175 ? -13.262 -3.591 9.553 1.00 67.19 175 VAL A C 1
ATOM 1336 O O . VAL A 1 175 ? -14.039 -4.218 10.278 1.00 67.19 175 VAL A O 1
ATOM 1339 N N . VAL A 1 176 ? -13.070 -3.882 8.274 1.00 72.94 176 VAL A N 1
ATOM 1340 C CA . VAL A 1 176 ? -13.545 -5.120 7.661 1.00 72.94 176 VAL A CA 1
ATOM 1341 C C . VAL A 1 176 ? -12.327 -5.984 7.408 1.00 72.94 176 VAL A C 1
ATOM 1343 O O . VAL A 1 176 ? -11.463 -5.611 6.623 1.00 72.94 176 VAL A O 1
ATOM 1346 N N . ILE A 1 177 ? -12.261 -7.123 8.091 1.00 71.75 177 ILE A N 1
ATOM 1347 C CA . ILE A 1 177 ? -11.244 -8.139 7.841 1.00 71.75 177 ILE A CA 1
ATOM 1348 C C . ILE A 1 177 ? -11.962 -9.323 7.215 1.00 71.75 177 ILE A C 1
ATOM 1350 O O . ILE A 1 177 ? -12.708 -10.030 7.897 1.00 71.75 177 ILE A O 1
ATOM 1354 N N . GLU A 1 178 ? -11.769 -9.519 5.917 1.00 76.94 178 GLU A N 1
ATOM 1355 C CA . GLU A 1 178 ? -12.212 -10.733 5.241 1.00 76.94 178 GLU A CA 1
ATOM 1356 C C . GLU A 1 178 ? -11.007 -11.656 5.117 1.00 76.94 178 GLU A C 1
ATOM 1358 O O . GLU A 1 178 ? -10.043 -11.334 4.433 1.00 76.94 178 GLU A 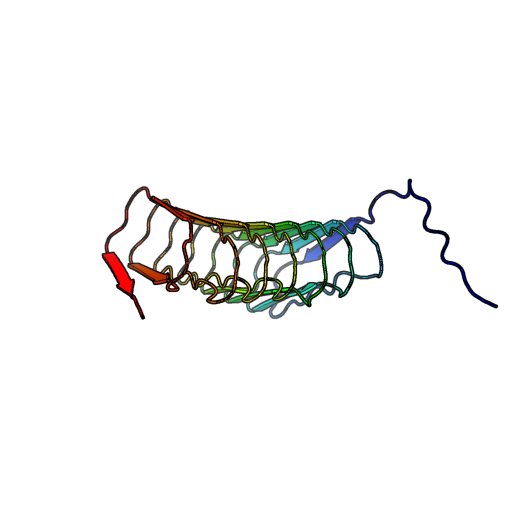O 1
ATOM 1363 N N . SER A 1 179 ? -11.028 -12.789 5.819 1.00 71.31 179 SER A N 1
ATOM 1364 C CA . SER A 1 179 ? -9.912 -13.730 5.790 1.00 71.31 179 SER A CA 1
ATOM 1365 C C . SER A 1 179 ? -10.344 -15.128 5.380 1.00 71.31 179 SER A C 1
ATOM 1367 O O . SER A 1 179 ? -11.352 -15.646 5.867 1.00 71.31 179 SER A O 1
ATOM 1369 N N . GLY A 1 180 ? -9.534 -15.760 4.529 1.00 75.00 180 GLY A N 1
ATOM 1370 C CA . GLY A 1 180 ? -9.615 -17.191 4.271 1.00 75.00 180 GLY A CA 1
ATOM 1371 C C . GLY A 1 180 ? -9.126 -18.017 5.463 1.00 75.00 180 GLY A C 1
ATOM 1372 O O . GLY A 1 180 ? -9.789 -18.969 5.878 1.00 75.00 180 GLY A O 1
ATOM 1373 N N . THR A 1 181 ? -7.961 -17.691 6.028 1.00 72.56 181 THR A N 1
ATOM 1374 C CA . THR A 1 181 ? -7.378 -18.389 7.187 1.00 72.56 181 THR A CA 1
ATOM 1375 C C . THR A 1 181 ? -6.467 -17.455 7.986 1.00 72.56 181 THR A C 1
ATOM 1377 O O . THR A 1 181 ? -5.506 -16.925 7.432 1.00 72.56 181 THR A O 1
ATOM 1380 N N . ILE A 1 182 ? -6.735 -17.316 9.291 1.00 70.81 182 ILE A N 1
ATOM 1381 C CA . ILE A 1 182 ? -5.855 -16.647 10.264 1.00 70.81 182 ILE A CA 1
ATOM 1382 C C . ILE A 1 182 ? -5.408 -17.676 11.300 1.00 70.81 182 ILE A C 1
ATOM 1384 O O . ILE A 1 182 ? -6.247 -18.429 11.805 1.00 70.81 182 ILE A O 1
ATOM 1388 N N . THR A 1 183 ? -4.110 -17.720 11.606 1.00 75.06 183 THR A N 1
ATOM 1389 C CA . THR A 1 183 ? -3.579 -18.649 12.620 1.00 75.06 183 THR A CA 1
ATOM 1390 C C . THR A 1 183 ? -3.624 -18.038 14.019 1.00 75.06 183 THR A C 1
ATOM 1392 O O . THR A 1 183 ? -4.128 -18.689 14.933 1.00 75.06 183 THR A O 1
ATOM 1395 N N . ASP A 1 184 ? -3.215 -16.776 14.165 1.00 72.38 184 ASP A N 1
ATOM 1396 C CA . ASP A 1 184 ? -3.213 -16.048 15.434 1.00 72.38 184 ASP A CA 1
ATOM 1397 C C . ASP A 1 184 ? -3.733 -14.606 15.270 1.00 72.38 184 ASP A C 1
ATOM 1399 O O . ASP A 1 184 ? -3.540 -13.968 14.236 1.00 72.38 184 ASP A O 1
ATOM 1403 N N . VAL A 1 185 ? -4.443 -14.102 16.289 1.00 72.38 185 VAL A N 1
ATOM 1404 C CA . VAL A 1 185 ? -4.996 -12.735 16.320 1.00 72.38 185 VAL A CA 1
ATOM 1405 C C . VAL A 1 185 ? -4.696 -12.082 17.661 1.00 72.38 185 VAL A C 1
ATOM 1407 O O . VAL A 1 185 ? -5.074 -12.608 18.714 1.00 72.38 185 VAL A O 1
ATOM 1410 N N . LYS A 1 186 ? -4.109 -10.885 17.619 1.00 76.38 186 LYS A N 1
ATOM 1411 C CA . LYS A 1 186 ? -3.904 -10.024 18.782 1.00 76.38 186 LYS A CA 1
ATOM 1412 C C . LYS A 1 186 ? -4.605 -8.683 18.587 1.00 76.38 186 LYS A C 1
ATOM 1414 O O . LYS A 1 186 ? -4.352 -7.964 17.627 1.00 76.38 186 LYS A O 1
ATOM 1419 N N . LEU A 1 187 ? -5.479 -8.340 19.529 1.00 64.75 187 LEU A N 1
ATOM 1420 C CA . LEU A 1 187 ? -6.147 -7.040 19.580 1.00 64.75 187 LEU A CA 1
ATOM 1421 C C . LEU A 1 187 ? -5.557 -6.244 20.741 1.00 64.75 187 LEU A C 1
ATOM 1423 O O . LEU A 1 187 ? -5.664 -6.675 21.893 1.00 64.75 187 LEU A O 1
ATOM 1427 N N . GLU A 1 188 ? -4.932 -5.110 20.442 1.00 62.78 188 GLU A N 1
ATOM 1428 C CA . GLU A 1 188 ? -4.417 -4.190 21.455 1.00 62.78 188 GLU A CA 1
ATOM 1429 C C . GLU A 1 188 ? -5.326 -2.957 21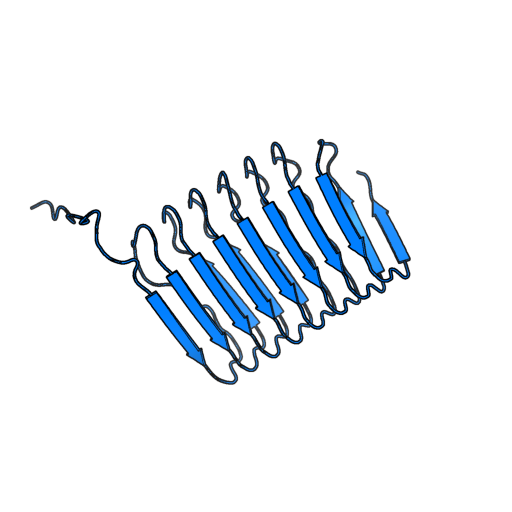.520 1.00 62.78 188 GLU A C 1
ATOM 1431 O O . GLU A 1 188 ? -5.558 -2.275 20.522 1.00 62.78 188 GLU A O 1
ATOM 1436 N N . GLN A 1 189 ? -5.891 -2.716 22.707 1.00 56.56 189 GLN A N 1
ATOM 1437 C CA . GLN A 1 189 ? -6.603 -1.480 23.032 1.00 56.56 189 GLN A CA 1
ATOM 1438 C C . GLN A 1 189 ? -5.657 -0.590 23.858 1.00 56.56 189 GLN A C 1
ATOM 1440 O O . GLN A 1 189 ? -4.878 -1.155 24.635 1.00 56.56 189 GLN A O 1
ATOM 1445 N N . PRO A 1 190 ? -5.718 0.747 23.712 1.00 56.94 190 PRO A N 1
ATOM 1446 C CA . PRO A 1 190 ? -4.923 1.675 24.518 1.00 56.94 190 PRO A CA 1
ATOM 1447 C C . PRO A 1 190 ? -5.189 1.562 26.029 1.00 56.94 190 PRO A C 1
ATOM 1449 O O . PRO A 1 190 ? -6.316 1.175 26.425 1.00 56.94 190 PRO A O 1
#

Secondary structure (DSSP, 8-state):
--------TTPPPPEEEEEEEEEEEE-----S--SS-EEEEEEEEEEEEEEEPPTT-SS-EEEEEEEEEEEEEEE--S--SS-EEEEEEEEEEEEEEEP-TT-SS-EEEEEEEEEEEE-PBPPTT-SS-EEEEEEEEEEEE-PBPPSS-SS-EEEEEEEEEEEEEEE--SS--EEEEEEEEEEEEEEE--

Foldseek 3Di:
DDPPPPDDPPDDAAEAEAEDEADAEDEDAPDDPTQEHEYEYEYEAYEYYEYEYDPPRAEYEYEYEYEEYAYYEYDYAADHQEYEYEYEYEEYEEAEYDDHQAHQHYEYEYEYEEYAEAEYEDHQAHAEYEYEYEYAEYAEYEYHDHQHYNEYEYEYEYAYYAEYEYEDHPDDYHYHYHYNDYNYYHYDYD

Radius of gyration: 17.43 Å; chains: 1; bounding box: 34×59×46 Å